Protein AF-L8HIN6-F1 (afdb_monomer_lite)

Organism: Acanthamoeba castellanii (strain ATCC 30010 / Neff) (NCBI:txid1257118)

Foldseek 3Di:
DVVVVVVVVVVVVVVCVVVVVVVVVVVVVVVVVVVVVVVVVCVVVVVVVVVVVVVVVVVVVVVVVVVVVVVVVVVVVVVVVVVVVVVVVVVVVVVVVVVVVVVVVVVVVVVVVVVVVVVVVVVVVVVVVVVVVVVVVVVVVVVVVVVVVVVVVVVCVVPNDDDDPPPPPVDDPVPPPPPPPDVVVVCVVVDDPPPPPDPPPPPDPPDDPPPPDPPDDDDDDDDDDDDDDDDDDDDDDDDDDDDDDDDDDDDDDDDDDDDDDDDDD

Sequence (265 aa):
MHENQVTLAAQAETTDQRVRPVLERCNAQYRAINALYKELWTLPKVLEGLASFQQSLRAICDDIDNLEVLLAERNVEVEALELERWKITQQHKLEEYRQIKRGELQRLEKEMQAKKKQLEKELLKGEEREKKKLEEEERKYREACEAAFRHSMEEFKKYGPQAIPRAQVKESLEQISLGAVSDSDLEQFLGSDDEDDAEDLIGEDERWGHKWEADNEPEDAGTNSESEKEKGSNDSEDTEEEEDKHQAPSERPAAGEDDEQSTRQ

pLDDT: mean 76.92, std 22.4, range [34.31, 98.62]

Secondary structure (DSSP, 8-state):
-HHHHHHHHHHHHHHHHHHHHHHHHHHHHHHHHHHHHHHHTTHHHHHHHHHHHHHHHHHHHHHHHHHHHHHHHHHHHHHHHHHHHHHHHHHHHHHHHHHHHHHHHHHHHHHHHHHHHHHHHHHHHHHHHHHHHHHHHHHHHHHHHHHHHHHHHHHHHHH--PPP--------GGG---TT--HHHHHHHH----TTSSS------------------------------------------------------------------

Radius of gyration: 64.71 Å; chains: 1; bounding box: 115×75×206 Å

Structure (mmCIF, N/CA/C/O backbone):
data_AF-L8HIN6-F1
#
_entry.id   AF-L8HIN6-F1
#
loop_
_atom_site.group_PDB
_atom_site.id
_atom_site.type_symbol
_atom_site.label_atom_id
_atom_site.label_alt_id
_atom_site.label_comp_id
_atom_site.label_asym_id
_atom_site.label_entity_id
_atom_site.label_seq_id
_atom_site.pdbx_PDB_ins_code
_atom_site.Cartn_x
_atom_site.Cartn_y
_atom_site.Cartn_z
_atom_site.occupancy
_atom_site.B_iso_or_equiv
_atom_site.auth_seq_id
_atom_site.auth_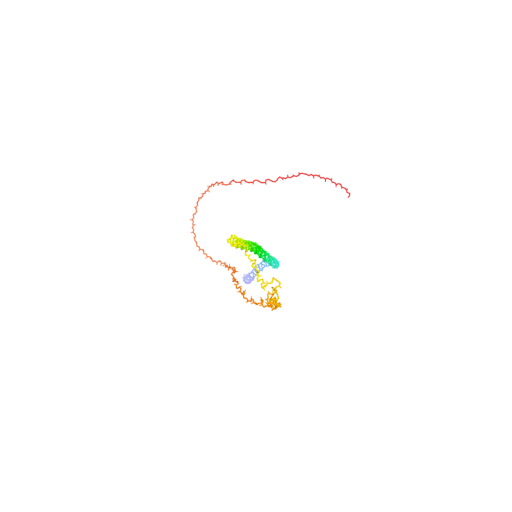comp_id
_atom_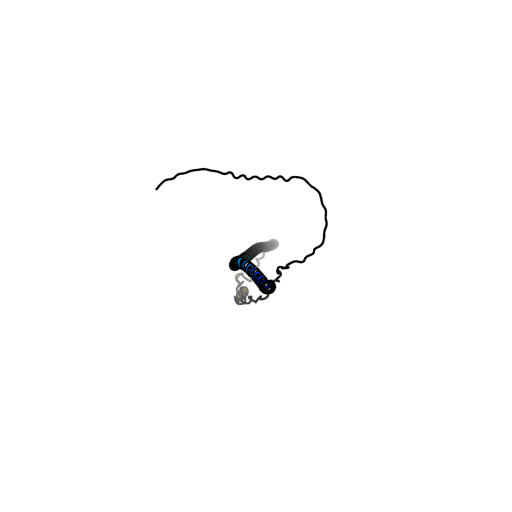site.auth_asym_id
_atom_site.auth_atom_id
_atom_site.pdbx_PDB_model_num
ATOM 1 N N . MET A 1 1 ? -47.827 -16.893 103.037 1.00 61.91 1 MET A N 1
ATOM 2 C CA . MET A 1 1 ? -47.178 -15.758 102.336 1.00 61.91 1 MET A CA 1
ATOM 3 C C . MET A 1 1 ? -45.881 -16.183 101.648 1.00 61.91 1 MET A C 1
ATOM 5 O O . MET A 1 1 ? -45.782 -15.955 100.453 1.00 61.91 1 MET A O 1
ATOM 9 N N . HIS A 1 2 ? -44.935 -16.846 102.329 1.00 73.38 2 HIS A N 1
ATOM 10 C CA . HIS A 1 2 ? -43.655 -17.245 101.716 1.00 73.38 2 HIS A CA 1
ATOM 11 C C . HIS A 1 2 ? -43.743 -18.309 100.605 1.00 73.38 2 HIS A C 1
ATOM 13 O O . HIS A 1 2 ? -43.109 -18.137 99.575 1.00 73.38 2 HIS A O 1
ATOM 19 N N . GLU A 1 3 ? -44.553 -19.363 100.736 1.00 79.06 3 GLU A N 1
ATOM 20 C CA . GLU A 1 3 ? -44.648 -20.409 99.691 1.00 79.06 3 GLU A CA 1
ATOM 21 C C . GLU A 1 3 ? -45.228 -19.894 98.365 1.00 79.06 3 GLU A C 1
ATOM 23 O O . GLU A 1 3 ? -44.751 -20.245 97.285 1.00 79.06 3 GLU A O 1
ATOM 28 N N . ASN A 1 4 ? -46.204 -18.984 98.436 1.00 82.31 4 ASN A N 1
ATOM 29 C CA . ASN A 1 4 ? -46.727 -18.303 97.250 1.00 82.31 4 ASN A CA 1
ATOM 30 C C . ASN A 1 4 ? -45.654 -17.439 96.582 1.00 82.31 4 ASN A C 1
ATOM 32 O O . ASN A 1 4 ? -45.607 -17.369 95.364 1.00 82.31 4 ASN A O 1
ATOM 36 N N . GLN A 1 5 ? -44.771 -16.802 97.355 1.00 84.50 5 GLN A N 1
ATOM 37 C CA . GLN A 1 5 ? -43.662 -16.029 96.790 1.00 84.50 5 GLN A CA 1
ATOM 38 C C . GLN A 1 5 ? -42.621 -16.931 96.115 1.00 84.50 5 GLN A C 1
ATOM 40 O O . GLN A 1 5 ? -42.131 -16.589 95.044 1.00 84.50 5 GLN A O 1
ATOM 45 N N . VAL A 1 6 ? -42.317 -18.096 96.697 1.00 87.56 6 VAL A N 1
ATOM 46 C CA . VAL A 1 6 ? -41.358 -19.062 96.131 1.00 87.56 6 VAL A CA 1
ATOM 47 C C . VAL A 1 6 ? -41.872 -19.662 94.819 1.00 87.56 6 VAL A C 1
ATOM 49 O O . VAL A 1 6 ? -41.133 -19.744 93.842 1.00 87.56 6 VAL A O 1
ATOM 52 N N . THR A 1 7 ? -43.149 -20.040 94.765 1.00 89.62 7 THR A N 1
ATOM 53 C CA . THR A 1 7 ? -43.769 -20.576 93.540 1.00 89.62 7 THR A CA 1
ATOM 54 C C . THR A 1 7 ? -43.874 -19.524 92.436 1.00 89.62 7 THR A C 1
ATOM 56 O O . THR A 1 7 ? -43.580 -19.831 91.279 1.00 89.62 7 THR A O 1
ATOM 59 N N . LEU A 1 8 ? -44.204 -18.275 92.786 1.00 91.88 8 LEU A N 1
ATOM 60 C CA . LEU A 1 8 ? -44.210 -17.159 91.836 1.00 91.88 8 LEU A CA 1
ATOM 61 C C . LEU A 1 8 ? -42.804 -16.881 91.280 1.00 91.88 8 LEU A C 1
ATOM 63 O O . LEU A 1 8 ? -42.656 -16.644 90.084 1.00 91.88 8 LEU A O 1
ATOM 67 N N . ALA A 1 9 ? -41.772 -16.948 92.127 1.00 90.38 9 ALA A N 1
ATOM 68 C CA . ALA A 1 9 ? -40.381 -16.762 91.717 1.00 90.38 9 ALA A CA 1
ATOM 69 C C . ALA A 1 9 ? -39.909 -17.867 90.754 1.00 90.38 9 ALA A C 1
ATOM 71 O O . ALA A 1 9 ? -39.317 -17.564 89.723 1.00 90.38 9 ALA A O 1
ATOM 72 N N . ALA A 1 10 ? -40.240 -19.134 91.028 1.00 91.06 10 ALA A N 1
ATOM 73 C CA . ALA A 1 10 ? -39.906 -20.252 90.141 1.00 91.06 10 ALA A CA 1
ATOM 74 C C . ALA A 1 10 ? -40.636 -20.170 88.784 1.00 91.06 10 ALA A C 1
ATOM 76 O O . ALA A 1 10 ? -40.068 -20.498 87.736 1.00 91.06 10 ALA A O 1
ATOM 77 N N . GLN A 1 11 ? -41.890 -19.702 88.778 1.00 93.31 11 GLN A N 1
ATOM 78 C CA . GLN A 1 11 ? -42.612 -19.410 87.537 1.00 93.31 11 GLN A CA 1
ATOM 79 C C . GLN A 1 11 ? -41.971 -18.254 86.766 1.00 93.31 11 GLN A C 1
ATOM 81 O O . GLN A 1 11 ? -41.779 -18.371 85.558 1.00 93.31 11 GLN A O 1
ATOM 86 N N . ALA A 1 12 ? -41.585 -17.167 87.434 1.00 92.25 12 ALA A N 1
ATOM 87 C CA . ALA A 1 12 ? -40.881 -16.062 86.786 1.00 92.25 12 ALA A CA 1
ATOM 88 C C . ALA A 1 12 ? -39.564 -16.535 86.145 1.00 92.25 12 ALA A C 1
ATOM 90 O O . ALA A 1 12 ? -39.327 -16.269 84.970 1.00 92.25 12 ALA A O 1
ATOM 91 N N . GLU A 1 13 ? -38.771 -17.339 86.858 1.00 93.56 13 GLU A N 1
ATOM 92 C CA . GLU A 1 13 ? -37.495 -17.858 86.357 1.00 93.56 13 GLU A CA 1
ATOM 93 C C . GLU A 1 13 ? -37.664 -18.800 85.153 1.00 93.56 13 GLU A C 1
ATOM 95 O O . GLU A 1 13 ? -36.950 -18.675 84.157 1.00 93.56 13 GLU A O 1
ATOM 100 N N . THR A 1 14 ? -38.647 -19.705 85.181 1.00 93.44 14 THR A N 1
ATOM 101 C CA . THR A 1 14 ? -38.956 -20.566 84.021 1.00 93.44 14 THR A CA 1
ATOM 102 C C . THR A 1 14 ? -39.476 -19.770 82.824 1.00 93.44 14 THR A C 1
ATOM 104 O O . THR A 1 14 ? -39.209 -20.132 81.673 1.00 93.44 14 THR A O 1
ATOM 107 N N . THR A 1 15 ? -40.183 -18.665 83.067 1.00 94.25 15 THR A N 1
ATOM 108 C CA . THR A 1 15 ? -40.632 -17.759 82.004 1.00 94.25 15 THR A CA 1
ATOM 109 C C . THR A 1 15 ? -39.444 -17.011 81.397 1.00 94.25 15 THR A C 1
ATOM 111 O O . THR A 1 15 ? -39.294 -17.005 80.175 1.00 94.25 15 THR A O 1
ATOM 114 N N . ASP A 1 16 ? -38.532 -16.492 82.221 1.00 95.19 16 ASP A N 1
ATOM 115 C CA . ASP A 1 16 ? -37.296 -15.839 81.775 1.00 95.19 16 ASP A CA 1
ATOM 116 C C . ASP A 1 16 ? -36.392 -16.787 80.978 1.00 95.19 16 ASP A C 1
ATOM 118 O O . ASP A 1 16 ? -35.861 -16.408 79.930 1.00 95.19 16 ASP A O 1
ATOM 122 N N . GLN A 1 17 ? -36.266 -18.047 81.411 1.00 94.44 17 GLN A N 1
ATOM 123 C CA . GLN A 1 17 ? -35.526 -19.082 80.681 1.00 94.44 17 GLN A CA 1
ATOM 124 C C . GLN A 1 17 ? -36.124 -19.370 79.297 1.00 94.44 17 GLN A C 1
ATOM 126 O O . GLN A 1 17 ? -35.386 -19.709 78.373 1.00 94.44 17 GLN A O 1
ATOM 131 N N . ARG A 1 18 ? -37.444 -19.214 79.121 1.00 94.62 18 ARG A N 1
ATOM 132 C CA . ARG A 1 18 ? -38.110 -19.355 77.815 1.00 94.62 18 ARG A CA 1
ATOM 133 C C . ARG A 1 18 ? -38.000 -18.099 76.955 1.00 94.62 18 ARG A C 1
ATOM 135 O O . ARG A 1 18 ? -37.850 -18.216 75.741 1.00 94.62 18 ARG A O 1
ATOM 142 N N . VAL A 1 19 ? -38.058 -16.913 77.557 1.00 96.38 19 VAL A N 1
ATOM 143 C CA . VAL A 1 19 ? -38.004 -15.630 76.838 1.00 96.38 19 VAL A CA 1
ATOM 144 C C . VAL A 1 19 ? -36.591 -15.323 76.345 1.00 96.38 19 VAL A C 1
ATOM 146 O O . VAL A 1 19 ? -36.428 -14.909 75.198 1.00 96.38 19 VAL A O 1
ATOM 149 N N . ARG A 1 20 ? -35.556 -15.571 77.156 1.00 95.94 20 ARG A N 1
ATOM 150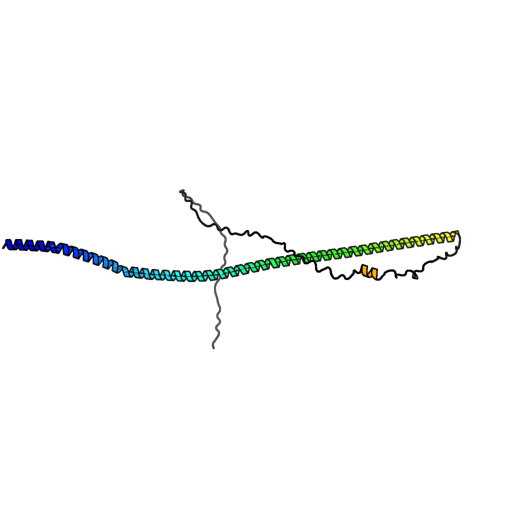 C CA . ARG A 1 20 ? -34.154 -15.277 76.813 1.00 95.94 20 ARG A CA 1
ATOM 151 C C . ARG A 1 20 ? -33.701 -15.828 75.448 1.00 95.94 20 ARG A C 1
ATOM 153 O O . ARG A 1 20 ? -33.242 -15.023 74.639 1.00 95.94 20 ARG A O 1
ATOM 160 N N . PRO A 1 21 ? -33.875 -17.124 75.116 1.00 95.88 21 PRO A N 1
ATOM 161 C CA . PRO A 1 21 ? -33.447 -17.654 73.819 1.00 95.88 21 PRO A CA 1
ATOM 162 C C . PRO A 1 21 ? -34.255 -17.083 72.646 1.00 95.88 21 PRO A C 1
ATOM 164 O O . PRO A 1 21 ? -33.735 -16.964 71.538 1.00 95.88 21 PRO A O 1
ATOM 167 N N . VAL A 1 22 ? -35.521 -16.707 72.863 1.00 96.38 22 VAL A N 1
ATOM 168 C CA . VAL A 1 22 ? -36.325 -16.015 71.842 1.00 96.38 22 VAL A CA 1
ATOM 169 C C . VAL A 1 22 ? -35.763 -14.617 71.599 1.00 96.38 22 VAL A C 1
ATOM 171 O O . VAL A 1 22 ? -35.611 -14.209 70.451 1.00 96.38 22 VAL A O 1
ATOM 174 N N . LEU A 1 23 ? -35.390 -13.910 72.664 1.00 96.62 23 LEU A N 1
ATOM 175 C CA . LEU A 1 23 ? -34.822 -12.566 72.605 1.00 96.62 23 LEU A CA 1
ATOM 176 C C . LEU A 1 23 ? -33.447 -12.565 71.914 1.00 96.62 23 LEU A C 1
ATOM 178 O O . LEU A 1 23 ? -33.184 -11.727 71.053 1.00 96.62 23 LEU A O 1
ATOM 182 N N . GLU A 1 24 ? -32.601 -13.552 72.209 1.00 96.69 24 GLU A N 1
ATOM 183 C CA . GLU A 1 24 ? -31.335 -13.785 71.501 1.00 96.69 24 GLU A CA 1
ATOM 184 C C . GLU A 1 24 ? -31.557 -14.055 70.008 1.00 96.69 24 GLU A C 1
ATOM 186 O O . GLU A 1 24 ? -30.871 -13.472 69.165 1.00 96.69 24 GLU A O 1
ATOM 191 N N . ARG A 1 25 ? -32.555 -14.879 69.664 1.00 97.12 25 ARG A N 1
ATOM 192 C CA . ARG A 1 25 ? -32.899 -15.191 68.271 1.00 97.12 25 ARG A CA 1
ATOM 193 C C . ARG A 1 25 ? -33.434 -13.968 67.524 1.00 97.12 25 ARG A C 1
ATOM 195 O O . ARG A 1 25 ? -32.996 -13.718 66.404 1.00 97.12 25 ARG A O 1
ATOM 202 N N . CYS A 1 26 ? -34.301 -13.174 68.151 1.00 97.06 26 CYS A N 1
ATOM 203 C CA . CYS A 1 26 ? -34.778 -11.904 67.600 1.00 97.06 26 CYS A CA 1
ATOM 204 C C . CYS A 1 26 ? -33.624 -10.916 67.384 1.00 97.06 26 CYS A C 1
ATOM 206 O O . CYS A 1 26 ? -33.541 -10.294 66.329 1.00 97.06 26 CYS A O 1
ATOM 208 N N . ASN A 1 27 ? -32.692 -10.808 68.334 1.00 97.12 27 ASN A N 1
ATOM 209 C CA . ASN A 1 27 ? -31.511 -9.955 68.186 1.00 97.12 27 ASN A CA 1
ATOM 210 C C . ASN A 1 27 ? -30.593 -10.423 67.049 1.00 97.12 27 ASN A C 1
ATOM 212 O O . ASN A 1 27 ? -30.078 -9.598 66.293 1.00 97.12 27 ASN A O 1
ATOM 216 N N . ALA A 1 28 ? -30.393 -11.734 66.899 1.00 96.94 28 ALA A N 1
ATOM 217 C CA . ALA A 1 28 ? -29.625 -12.295 65.792 1.00 96.94 28 ALA A CA 1
ATOM 218 C C . ALA A 1 28 ? -30.298 -12.012 64.438 1.00 96.94 28 ALA A C 1
ATOM 220 O O . ALA A 1 28 ? -29.633 -11.550 63.512 1.00 96.94 28 ALA A O 1
ATOM 221 N N . GLN A 1 29 ? -31.617 -12.205 64.344 1.00 97.19 29 GLN A N 1
ATOM 222 C CA . GLN A 1 29 ? -32.395 -11.875 63.147 1.00 97.19 29 GLN A CA 1
ATOM 223 C C . GLN A 1 29 ? -32.329 -10.383 62.817 1.00 97.19 29 GLN A C 1
ATOM 225 O O . GLN A 1 29 ? -32.081 -10.024 61.671 1.00 97.19 29 GLN A O 1
ATOM 230 N N . TYR A 1 30 ? -32.468 -9.510 63.815 1.00 96.94 30 TYR A N 1
ATOM 231 C CA . TYR A 1 30 ? -32.346 -8.067 63.631 1.00 96.94 30 TYR A CA 1
ATOM 232 C C . TYR A 1 30 ? -30.971 -7.669 63.074 1.00 96.94 30 TYR A C 1
ATOM 234 O O . TYR A 1 30 ? -30.879 -6.864 62.147 1.00 96.94 30 TYR A O 1
ATOM 242 N N . ARG A 1 31 ? -29.885 -8.266 63.586 1.00 97.25 31 ARG A N 1
ATOM 243 C CA . ARG A 1 31 ? -28.530 -8.043 63.054 1.00 97.25 31 ARG A CA 1
ATOM 244 C C . ARG A 1 31 ? -28.386 -8.545 61.619 1.00 97.25 31 ARG A C 1
ATOM 246 O O . ARG A 1 31 ? -27.817 -7.827 60.802 1.00 97.25 31 ARG A O 1
ATOM 253 N N . ALA A 1 32 ? -28.913 -9.730 61.310 1.00 96.94 32 ALA A N 1
ATOM 254 C CA . ALA A 1 32 ? -28.868 -10.297 59.963 1.00 96.94 32 ALA A CA 1
ATOM 255 C C . ALA A 1 32 ? -29.639 -9.431 58.952 1.00 96.94 32 ALA A C 1
ATOM 257 O O . ALA A 1 32 ? -29.116 -9.126 57.885 1.00 96.94 32 ALA A O 1
ATOM 258 N N . ILE A 1 33 ? -30.837 -8.960 59.316 1.00 97.38 33 ILE A N 1
ATOM 259 C CA . ILE A 1 33 ? -31.641 -8.054 58.482 1.00 97.38 33 ILE A CA 1
ATOM 260 C C . ILE A 1 33 ? -30.900 -6.736 58.247 1.00 97.38 33 ILE A C 1
ATOM 262 O O . ILE A 1 33 ? -30.839 -6.262 57.118 1.00 97.38 33 ILE A O 1
ATOM 266 N N . ASN A 1 34 ? -30.283 -6.162 59.282 1.00 96.75 34 ASN A N 1
ATOM 267 C CA . ASN A 1 34 ? -29.504 -4.934 59.128 1.00 96.75 34 ASN A CA 1
ATOM 268 C C . ASN A 1 34 ? -28.246 -5.119 58.270 1.00 96.75 34 ASN A C 1
ATOM 270 O O . ASN A 1 34 ? -27.857 -4.189 57.567 1.00 96.75 34 ASN A O 1
ATOM 274 N N . ALA A 1 35 ? -27.597 -6.285 58.322 1.00 96.12 35 ALA A N 1
ATOM 275 C CA . ALA A 1 35 ? -26.483 -6.601 57.431 1.00 96.12 35 ALA A CA 1
ATOM 276 C C . ALA A 1 35 ? -26.960 -6.698 55.974 1.00 96.12 35 ALA A C 1
ATOM 278 O O . ALA A 1 35 ? -26.407 -6.024 55.108 1.00 96.12 35 ALA A O 1
ATOM 279 N N . LEU A 1 36 ? -28.052 -7.430 55.732 1.00 96.81 36 LEU A N 1
ATOM 280 C CA . LEU A 1 36 ? -28.659 -7.555 54.407 1.00 96.81 36 LEU A CA 1
ATOM 281 C C . LEU A 1 36 ? -29.117 -6.198 53.852 1.00 96.81 36 LEU A C 1
ATOM 283 O O . LEU A 1 36 ? -28.883 -5.903 52.688 1.00 96.81 36 LEU A O 1
ATOM 287 N N . TYR A 1 37 ? -29.711 -5.338 54.683 1.00 97.06 37 TYR A N 1
ATOM 288 C CA . TYR A 1 37 ? -30.105 -3.987 54.279 1.00 97.06 37 TYR A CA 1
ATOM 289 C C . TYR A 1 37 ? -28.903 -3.150 53.822 1.00 97.06 37 TYR A C 1
ATOM 291 O O . TYR A 1 37 ? -28.988 -2.446 52.818 1.00 97.06 37 TYR A O 1
ATOM 299 N N . LYS A 1 38 ? -27.768 -3.242 54.527 1.00 95.38 38 LYS A N 1
ATOM 300 C CA . LYS A 1 38 ? -26.538 -2.532 54.146 1.00 95.38 38 LYS A CA 1
ATOM 301 C C . LYS A 1 38 ? -25.975 -3.024 52.817 1.00 95.38 38 LYS A C 1
ATOM 303 O O . LYS A 1 38 ? -25.527 -2.197 52.031 1.00 95.38 38 LYS A O 1
ATOM 308 N N . GLU A 1 39 ? -26.008 -4.329 52.559 1.00 95.06 39 GLU A N 1
ATOM 309 C CA . GLU A 1 39 ? -25.590 -4.879 51.264 1.00 95.06 39 GLU A CA 1
ATOM 310 C C . GLU A 1 39 ? -26.565 -4.506 50.145 1.00 95.06 39 GLU A C 1
ATOM 312 O O . GLU A 1 39 ? -26.151 -4.083 49.072 1.00 95.06 39 GLU A O 1
ATOM 317 N N . LEU A 1 40 ? -27.872 -4.553 50.400 1.00 96.62 40 LEU A N 1
ATOM 318 C CA . LEU A 1 40 ? -28.867 -4.146 49.410 1.00 96.62 40 LEU A CA 1
ATOM 319 C C . LEU A 1 40 ? -28.744 -2.654 49.057 1.00 96.62 40 LEU A C 1
ATOM 321 O O . LEU A 1 40 ? -29.011 -2.257 47.925 1.00 96.62 40 LEU A O 1
ATOM 325 N N . TRP A 1 41 ? -28.275 -1.832 49.999 1.00 96.38 41 TRP A N 1
ATOM 326 C CA . TRP A 1 41 ? -28.013 -0.411 49.781 1.00 96.38 41 TRP A CA 1
ATOM 327 C C . TRP A 1 41 ? -26.841 -0.136 48.824 1.00 96.38 41 TRP A C 1
ATOM 329 O O . TRP A 1 41 ? -26.779 0.942 48.232 1.00 96.38 41 TRP A O 1
ATOM 339 N N . THR A 1 42 ? -25.903 -1.072 48.642 1.00 96.00 42 THR A N 1
ATOM 340 C CA . THR A 1 42 ? -24.793 -0.904 47.684 1.00 96.00 42 THR A CA 1
ATOM 341 C C . THR A 1 42 ? -25.155 -1.359 46.271 1.00 96.00 42 THR A C 1
ATOM 343 O O . THR A 1 42 ? -24.516 -0.914 45.317 1.00 96.00 42 THR A O 1
ATOM 346 N N . LEU A 1 43 ? -26.212 -2.164 46.116 1.00 96.06 43 LEU A N 1
ATOM 347 C CA . LEU A 1 43 ? -26.672 -2.698 44.832 1.00 96.06 43 LEU A CA 1
ATOM 348 C C . LEU A 1 43 ? -26.881 -1.622 43.745 1.00 96.06 43 LEU A C 1
ATOM 350 O O . LEU A 1 43 ? -26.421 -1.843 42.626 1.00 96.06 43 LEU A O 1
ATOM 354 N N . PRO A 1 44 ? -27.480 -0.442 44.023 1.00 97.19 44 PRO A N 1
ATOM 355 C CA . PRO A 1 44 ? -27.642 0.599 43.007 1.00 97.19 44 PRO A CA 1
ATOM 356 C C . PRO A 1 44 ? -26.313 1.080 42.417 1.00 97.19 44 PRO A C 1
ATOM 358 O O . PRO A 1 44 ? -26.231 1.299 41.215 1.00 97.19 44 PRO A O 1
ATOM 361 N N . LYS A 1 45 ? -25.254 1.173 43.232 1.00 96.31 45 LYS A N 1
ATOM 362 C CA . LYS A 1 45 ? -23.919 1.571 42.756 1.00 96.31 45 LYS A CA 1
ATOM 363 C C . LYS A 1 45 ? -23.308 0.516 41.840 1.00 96.31 45 LYS A C 1
ATOM 365 O O . LYS A 1 45 ? -22.649 0.852 40.864 1.00 96.31 45 LYS A O 1
ATOM 370 N N . VAL A 1 46 ? -23.526 -0.762 42.152 1.00 97.00 46 VAL A N 1
ATOM 371 C CA . VAL A 1 46 ? -23.076 -1.870 41.297 1.00 97.00 46 VAL A CA 1
ATOM 372 C C . VAL A 1 46 ? -23.829 -1.854 39.968 1.00 97.00 46 VAL A C 1
ATOM 374 O O . VAL A 1 46 ? -23.214 -2.033 38.923 1.00 97.00 46 VAL A O 1
ATOM 377 N N . LEU A 1 47 ? -25.138 -1.588 39.990 1.00 97.25 47 LEU A N 1
ATOM 378 C CA . LEU A 1 47 ? -25.946 -1.457 38.776 1.00 97.25 47 LEU A CA 1
ATOM 379 C C . LEU A 1 47 ? -25.516 -0.260 37.919 1.00 97.25 47 LEU A C 1
ATOM 381 O O . LEU A 1 47 ? -25.435 -0.389 36.702 1.00 97.25 47 LEU A O 1
ATOM 385 N N . GLU A 1 48 ? -25.194 0.873 38.540 1.00 97.88 48 GLU A N 1
ATOM 386 C CA . GLU A 1 48 ? -24.651 2.045 37.849 1.00 97.88 48 GLU A CA 1
ATOM 387 C C . GLU A 1 48 ? -23.286 1.742 37.212 1.00 97.88 48 GLU A C 1
ATOM 389 O O . GLU A 1 48 ? -23.072 2.046 36.039 1.00 97.88 48 GLU A O 1
ATOM 394 N N . GLY A 1 49 ? -22.396 1.058 37.939 1.00 98.19 49 GLY A N 1
ATOM 395 C CA . GLY A 1 49 ? -21.112 0.598 37.404 1.00 98.19 49 GLY A CA 1
ATOM 396 C C . GLY A 1 49 ? -21.257 -0.413 36.262 1.00 98.19 49 GLY A C 1
ATOM 397 O O . GLY A 1 49 ? -20.498 -0.380 35.299 1.00 98.19 49 GLY A O 1
ATOM 398 N N . LEU A 1 50 ? -22.258 -1.295 36.326 1.00 98.06 50 LEU A N 1
ATOM 399 C CA . LEU A 1 50 ? -22.553 -2.225 35.237 1.00 98.06 50 LEU A CA 1
ATOM 400 C C . LEU A 1 50 ? -23.085 -1.488 34.002 1.00 98.06 50 LEU A C 1
ATOM 402 O O . LEU A 1 50 ? -22.704 -1.821 32.882 1.00 98.06 50 LEU A O 1
ATOM 406 N N . ALA A 1 51 ? -23.942 -0.484 34.194 1.00 97.75 51 ALA A N 1
ATOM 407 C CA . ALA A 1 51 ? -24.478 0.322 33.104 1.00 97.75 51 ALA A CA 1
ATOM 408 C C . ALA A 1 51 ? -23.381 1.140 32.406 1.00 97.75 51 ALA A C 1
ATOM 410 O O . ALA A 1 51 ? -23.332 1.166 31.175 1.00 97.75 51 ALA A O 1
ATOM 411 N N . SER A 1 52 ? -22.468 1.752 33.168 1.00 98.12 52 SER A N 1
ATOM 412 C CA . SER A 1 52 ? -21.329 2.473 32.590 1.00 98.12 52 SER A CA 1
ATOM 413 C C . SER A 1 52 ? -20.385 1.528 31.848 1.00 98.12 52 SER A C 1
ATOM 415 O O . SER A 1 52 ? -19.999 1.820 30.721 1.00 98.12 52 SER A O 1
ATOM 417 N N . PHE A 1 53 ? -20.104 0.347 32.408 1.00 98.19 53 PHE A N 1
ATOM 418 C CA . PHE A 1 53 ? -19.304 -0.677 31.736 1.00 98.19 53 PHE A CA 1
ATOM 419 C C . PHE A 1 53 ? -19.939 -1.143 30.419 1.00 98.19 53 PHE A C 1
ATOM 421 O O . PHE A 1 53 ? -19.255 -1.249 29.403 1.00 98.19 53 PHE A O 1
ATOM 428 N N . GLN A 1 54 ? -21.255 -1.367 30.397 1.00 98.19 54 GLN A N 1
ATOM 429 C CA . GLN A 1 54 ? -21.979 -1.694 29.166 1.00 98.19 54 GLN A CA 1
ATOM 430 C C . GLN A 1 54 ? -21.889 -0.575 28.124 1.00 98.19 54 GLN A C 1
ATOM 432 O O . GLN A 1 54 ? -21.792 -0.857 26.931 1.00 98.19 54 GLN A O 1
ATOM 437 N N . GLN A 1 55 ? -21.921 0.687 28.552 1.00 98.12 55 GLN A N 1
ATOM 438 C CA . GLN A 1 55 ? -21.764 1.824 27.652 1.00 98.12 55 GLN A CA 1
ATOM 439 C C . GLN A 1 55 ? -20.343 1.903 27.080 1.00 98.12 55 GLN A C 1
ATOM 441 O O . GLN A 1 55 ? -20.195 2.100 25.878 1.00 98.12 55 GLN A O 1
ATOM 446 N N . SER A 1 56 ? -19.316 1.678 27.904 1.00 98.44 56 SER A N 1
ATOM 447 C CA . SER A 1 56 ? -17.927 1.590 27.444 1.00 98.44 56 SER A CA 1
ATOM 448 C C . SER A 1 56 ? -17.716 0.439 26.462 1.00 98.44 56 SER A C 1
ATOM 450 O O . SER A 1 56 ? -17.047 0.626 25.454 1.00 98.44 56 SER A O 1
ATOM 452 N N . LEU A 1 57 ? -18.320 -0.730 26.707 1.00 98.44 57 LEU A N 1
ATOM 453 C CA . LEU A 1 57 ? -18.256 -1.852 25.767 1.00 98.44 57 LEU A CA 1
ATOM 454 C C . LEU A 1 57 ? -18.884 -1.515 24.416 1.00 98.44 57 LEU A C 1
ATOM 456 O O . LEU A 1 57 ? -18.309 -1.869 23.393 1.00 98.44 57 LEU A O 1
ATOM 460 N N . ARG A 1 58 ? -20.033 -0.826 24.397 1.00 98.44 58 ARG A N 1
ATOM 461 C CA . ARG A 1 58 ? -20.637 -0.380 23.132 1.00 98.44 58 ARG A CA 1
ATOM 462 C C . ARG A 1 58 ? -19.733 0.591 22.388 1.00 98.44 58 ARG A C 1
ATOM 464 O O . ARG A 1 58 ? -19.499 0.370 21.214 1.00 98.44 58 ARG A O 1
ATOM 471 N N . ALA A 1 59 ? -19.175 1.582 23.081 1.00 98.44 59 ALA A N 1
ATOM 472 C CA . ALA A 1 59 ? -18.247 2.529 22.465 1.00 98.44 59 ALA A CA 1
ATOM 473 C C . ALA A 1 59 ? -17.032 1.819 21.845 1.00 98.44 59 ALA A C 1
ATOM 475 O O . ALA A 1 59 ? -16.661 2.119 20.721 1.00 98.44 59 ALA A O 1
ATOM 476 N N . ILE A 1 60 ? -16.468 0.818 22.534 1.00 98.56 60 ILE A N 1
ATOM 477 C CA . ILE A 1 60 ? -15.370 0.007 21.989 1.00 98.56 60 ILE A CA 1
ATOM 478 C C . ILE A 1 60 ? -15.814 -0.779 20.748 1.00 98.56 60 ILE A C 1
ATOM 480 O O . ILE A 1 60 ? -15.044 -0.887 19.803 1.00 98.56 60 ILE A O 1
ATOM 484 N N . CYS A 1 61 ? -17.029 -1.335 20.736 1.00 98.38 61 CYS A N 1
ATOM 485 C CA . CYS A 1 61 ? -17.546 -2.026 19.550 1.00 98.38 61 CYS A CA 1
ATOM 486 C C . CYS A 1 61 ? -17.699 -1.056 18.370 1.00 98.38 61 CYS A C 1
ATOM 488 O O . CYS A 1 61 ? -17.237 -1.367 17.280 1.00 98.38 61 CYS A O 1
ATOM 490 N N . ASP A 1 62 ? -18.256 0.133 18.608 1.00 98.44 62 ASP A N 1
ATOM 491 C CA . ASP A 1 62 ? -18.403 1.168 17.580 1.00 98.44 62 ASP A CA 1
ATOM 492 C C . ASP A 1 62 ? -17.026 1.622 17.045 1.00 98.44 62 ASP A C 1
ATOM 494 O O . ASP A 1 62 ? -16.849 1.823 15.844 1.00 98.44 62 ASP A O 1
ATOM 498 N N . ASP A 1 63 ? -16.023 1.754 17.920 1.00 98.50 63 ASP A N 1
ATOM 499 C CA . ASP A 1 63 ? -14.647 2.082 17.532 1.00 98.50 63 ASP A CA 1
ATOM 500 C C . ASP A 1 63 ? -14.002 0.968 16.692 1.00 98.50 63 ASP A C 1
ATOM 502 O O . ASP A 1 63 ? -13.282 1.264 15.739 1.00 98.50 63 ASP A O 1
ATOM 506 N N . ILE A 1 64 ? -14.269 -0.305 17.010 1.00 98.56 64 ILE A N 1
ATOM 507 C CA . ILE A 1 64 ? -13.806 -1.452 16.215 1.00 98.56 64 ILE A CA 1
ATOM 508 C C . ILE A 1 64 ? -14.438 -1.419 14.822 1.00 98.56 64 ILE A C 1
ATOM 510 O O . ILE A 1 64 ? -13.705 -1.493 13.838 1.00 98.56 64 ILE A O 1
ATOM 514 N N . ASP A 1 65 ? -15.753 -1.226 14.728 1.00 98.44 65 ASP A N 1
ATOM 515 C CA . ASP A 1 65 ? -16.455 -1.141 13.443 1.00 98.44 65 ASP A CA 1
ATOM 516 C C . ASP A 1 65 ? -15.896 0.013 12.584 1.00 98.44 65 ASP A C 1
ATOM 518 O O . ASP A 1 65 ? -15.649 -0.138 11.385 1.00 98.44 65 ASP A O 1
ATOM 522 N N . ASN A 1 66 ? -15.612 1.167 13.200 1.00 98.44 66 ASN A N 1
ATOM 523 C CA . ASN A 1 66 ? -14.982 2.300 12.516 1.00 98.44 66 ASN A CA 1
ATOM 524 C C . ASN A 1 66 ? -13.550 1.985 12.052 1.00 98.44 66 ASN A C 1
ATOM 526 O O . ASN A 1 66 ? -13.154 2.381 10.953 1.00 98.44 66 ASN A O 1
ATOM 530 N N . LEU A 1 67 ? -12.761 1.283 12.871 1.00 98.56 67 LEU A N 1
ATOM 531 C CA . LEU A 1 67 ? -11.410 0.859 12.501 1.00 98.56 67 LEU A CA 1
ATOM 532 C C . LEU A 1 67 ? -11.425 -0.111 11.319 1.00 98.56 67 LEU A C 1
ATOM 534 O O . LEU A 1 67 ? -10.579 0.016 10.437 1.00 98.56 67 LEU A O 1
ATOM 538 N N . GLU A 1 68 ? -12.379 -1.039 11.263 1.00 98.44 68 GLU A N 1
ATOM 539 C CA . GLU A 1 68 ? -12.523 -1.962 10.133 1.00 98.44 68 GLU A CA 1
ATOM 540 C C . GLU A 1 68 ? -12.792 -1.215 8.820 1.00 98.44 68 GLU A C 1
ATOM 542 O O . GLU A 1 68 ? -12.159 -1.510 7.801 1.00 98.44 68 GLU A O 1
ATOM 547 N N . VAL A 1 69 ? -13.657 -0.195 8.847 1.00 98.44 69 VAL A N 1
ATOM 548 C CA . VAL A 1 69 ? -13.916 0.668 7.683 1.00 98.44 69 VAL A CA 1
ATOM 549 C C . VAL A 1 69 ? -12.651 1.414 7.258 1.00 98.44 69 VAL A C 1
ATOM 551 O O . VAL A 1 69 ? -12.275 1.369 6.086 1.00 98.44 69 VAL A O 1
ATOM 554 N N . LEU A 1 70 ? -11.950 2.048 8.202 1.00 98.50 70 LEU A N 1
ATOM 555 C CA . LEU A 1 70 ? -10.720 2.790 7.906 1.00 98.50 70 LEU A CA 1
ATOM 556 C C . LEU A 1 70 ? -9.608 1.884 7.359 1.00 98.50 70 LEU A C 1
ATOM 558 O O . LEU A 1 70 ? -8.867 2.289 6.463 1.00 98.50 70 LEU A O 1
ATOM 562 N N . LEU A 1 71 ? -9.484 0.657 7.869 1.00 98.50 71 LEU A N 1
ATOM 563 C CA . LEU A 1 71 ? -8.531 -0.328 7.354 1.00 98.50 71 LEU A CA 1
ATOM 564 C C . LEU A 1 71 ? -8.878 -0.754 5.924 1.00 98.50 71 LEU A C 1
ATOM 566 O O . LEU A 1 71 ? -7.982 -0.846 5.085 1.00 98.50 71 LEU A O 1
ATOM 570 N N . ALA A 1 72 ? -10.161 -0.962 5.619 1.00 98.38 72 ALA A N 1
ATOM 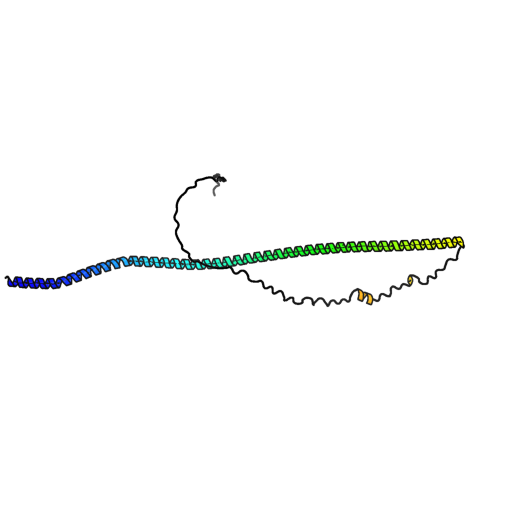571 C CA . ALA A 1 72 ? -10.600 -1.277 4.263 1.00 98.38 72 ALA A CA 1
ATOM 572 C C . ALA A 1 72 ? -10.290 -0.133 3.281 1.00 98.38 72 ALA A C 1
ATOM 574 O O . ALA A 1 72 ? -9.746 -0.380 2.205 1.00 98.38 72 ALA A O 1
ATOM 575 N N . GLU A 1 73 ? -10.565 1.117 3.662 1.00 98.25 73 GLU A N 1
ATOM 576 C CA . GLU A 1 73 ? -10.232 2.298 2.853 1.00 98.25 73 GLU A CA 1
ATOM 577 C C . GLU A 1 73 ? -8.723 2.421 2.610 1.00 98.25 73 GLU A C 1
ATOM 579 O O . GLU A 1 73 ? -8.287 2.682 1.486 1.00 98.25 73 GLU A O 1
ATOM 584 N N . ARG A 1 74 ? -7.909 2.178 3.645 1.00 97.94 74 ARG A N 1
ATOM 585 C CA . ARG A 1 74 ? -6.447 2.197 3.520 1.00 97.94 74 ARG A CA 1
ATOM 586 C C . ARG A 1 74 ? -5.912 1.106 2.608 1.00 97.94 74 ARG A C 1
ATOM 588 O O . ARG A 1 74 ? -5.002 1.390 1.836 1.00 97.94 74 ARG A O 1
ATOM 595 N N . ASN A 1 75 ? -6.474 -0.099 2.647 1.00 98.31 75 ASN A N 1
ATOM 596 C CA . ASN A 1 75 ? -6.065 -1.167 1.735 1.00 98.31 75 ASN A CA 1
ATOM 597 C C . ASN A 1 75 ? -6.302 -0.772 0.272 1.00 98.31 75 ASN A C 1
ATOM 599 O O . ASN A 1 75 ? -5.406 -0.931 -0.553 1.00 98.31 75 ASN A O 1
ATOM 603 N N . VAL A 1 76 ? -7.453 -0.165 -0.034 1.00 98.31 76 VAL A N 1
ATOM 604 C CA . VAL A 1 76 ? -7.750 0.339 -1.386 1.00 98.31 76 VAL A CA 1
ATOM 605 C C . VAL A 1 76 ? -6.749 1.419 -1.818 1.00 98.31 76 VAL A C 1
ATOM 607 O O . VAL A 1 76 ? -6.291 1.421 -2.961 1.00 98.31 76 VAL A O 1
ATOM 610 N N . GLU A 1 77 ? -6.383 2.335 -0.917 1.00 98.25 77 GLU A N 1
ATOM 611 C CA . GLU A 1 77 ? -5.385 3.375 -1.199 1.00 98.25 77 GLU A CA 1
ATOM 612 C C . GLU A 1 77 ? -3.994 2.778 -1.474 1.00 98.25 77 GLU A C 1
ATOM 614 O O . GLU A 1 77 ? -3.319 3.187 -2.422 1.00 98.25 77 GLU A O 1
ATOM 619 N N . VAL A 1 78 ? -3.575 1.785 -0.684 1.00 98.50 78 VAL A N 1
ATOM 620 C CA . VAL A 1 78 ? -2.290 1.092 -0.862 1.00 98.50 78 VAL A CA 1
ATOM 621 C C . VAL A 1 78 ? -2.245 0.361 -2.202 1.00 98.50 78 VAL A C 1
ATOM 623 O O . VAL A 1 78 ? -1.299 0.565 -2.963 1.00 98.50 78 VAL A O 1
ATOM 626 N N . GLU A 1 79 ? -3.280 -0.408 -2.542 1.00 98.12 79 GLU A N 1
ATOM 627 C CA . GLU A 1 79 ? -3.369 -1.111 -3.830 1.00 98.12 79 GLU A CA 1
ATOM 628 C C . GLU A 1 79 ? -3.291 -0.136 -5.018 1.00 98.12 79 GLU A C 1
ATOM 630 O O . GLU A 1 79 ? -2.579 -0.381 -5.997 1.00 98.12 79 GLU A O 1
ATOM 635 N N . ALA A 1 80 ? -3.972 1.012 -4.929 1.00 98.19 80 ALA A N 1
ATOM 636 C CA . ALA A 1 80 ? -3.919 2.042 -5.964 1.00 98.19 80 ALA A CA 1
ATOM 637 C C . ALA A 1 80 ? -2.503 2.623 -6.135 1.00 98.19 80 ALA A C 1
ATOM 639 O O . ALA A 1 80 ? -2.030 2.784 -7.266 1.00 98.19 80 ALA A O 1
ATOM 640 N N . LEU A 1 81 ? -1.805 2.894 -5.027 1.00 98.31 81 LEU A N 1
ATOM 641 C CA . LEU A 1 81 ? -0.430 3.400 -5.044 1.00 98.31 81 LEU A CA 1
ATOM 642 C C . LEU A 1 81 ? 0.562 2.369 -5.596 1.00 98.31 81 LEU A C 1
ATOM 644 O O . LEU A 1 81 ? 1.484 2.732 -6.331 1.00 98.31 81 LEU A O 1
ATOM 648 N N . GLU A 1 82 ? 0.393 1.090 -5.271 1.00 98.44 82 GLU A N 1
ATOM 649 C CA . GLU A 1 82 ? 1.223 0.008 -5.808 1.00 98.44 82 GLU A CA 1
ATOM 650 C C . GLU A 1 82 ? 1.052 -0.136 -7.322 1.00 98.44 82 GLU A C 1
ATOM 652 O O . GLU A 1 82 ? 2.045 -0.201 -8.057 1.00 98.44 82 GLU A O 1
ATOM 657 N N . LEU A 1 83 ? -0.192 -0.095 -7.807 1.00 98.38 83 LEU A N 1
ATOM 658 C CA . LEU A 1 83 ? -0.495 -0.104 -9.238 1.00 98.38 83 LEU A CA 1
ATOM 659 C C . LEU A 1 83 ? 0.119 1.101 -9.959 1.00 98.38 83 LEU A C 1
ATOM 661 O O . LEU A 1 83 ? 0.682 0.954 -11.050 1.00 98.38 83 LEU A O 1
ATOM 665 N N . GLU A 1 84 ? 0.056 2.290 -9.359 1.00 98.38 84 GLU A N 1
ATOM 666 C CA . GLU A 1 84 ? 0.658 3.494 -9.929 1.00 98.38 84 GLU A CA 1
ATOM 667 C C . GLU A 1 84 ? 2.190 3.396 -9.988 1.00 98.38 84 GLU A C 1
ATOM 669 O O . GLU A 1 84 ? 2.790 3.662 -11.035 1.00 98.38 84 GLU A O 1
ATOM 674 N N . ARG A 1 85 ? 2.837 2.923 -8.917 1.00 98.44 85 ARG A N 1
ATOM 675 C CA . ARG A 1 85 ? 4.291 2.677 -8.894 1.00 98.44 85 ARG A CA 1
ATOM 676 C C . ARG A 1 85 ? 4.718 1.656 -9.941 1.00 98.44 85 ARG A C 1
ATOM 678 O O . ARG A 1 85 ? 5.720 1.861 -10.637 1.00 98.44 85 ARG A O 1
ATOM 685 N N . TRP A 1 86 ? 3.960 0.570 -10.078 1.00 98.50 86 TRP A N 1
ATOM 686 C CA . TRP A 1 86 ? 4.217 -0.442 -11.094 1.00 98.50 86 TRP A CA 1
ATOM 687 C C . TRP A 1 86 ? 4.106 0.156 -12.497 1.00 98.50 86 TRP A C 1
ATOM 689 O O . TRP A 1 86 ? 5.025 0.003 -13.304 1.00 98.50 86 TRP A O 1
ATOM 699 N N . LYS A 1 87 ? 3.045 0.924 -12.769 1.00 98.62 87 LYS A N 1
ATOM 700 C CA . LYS A 1 87 ? 2.853 1.623 -14.045 1.00 98.62 87 LYS A CA 1
ATOM 701 C C . LYS A 1 87 ? 4.021 2.555 -14.369 1.00 98.62 87 LYS A C 1
ATOM 703 O O . LYS A 1 87 ? 4.529 2.504 -15.488 1.00 98.62 87 LYS A O 1
ATOM 708 N N . ILE A 1 88 ? 4.476 3.361 -13.409 1.00 98.38 88 ILE A N 1
ATOM 709 C CA . ILE A 1 88 ? 5.627 4.263 -13.587 1.00 98.38 88 ILE A CA 1
ATOM 710 C C . ILE A 1 88 ? 6.893 3.463 -13.910 1.00 98.38 88 ILE A C 1
ATOM 712 O O . ILE A 1 88 ? 7.631 3.808 -14.832 1.00 98.38 88 ILE A O 1
ATOM 716 N N . THR A 1 89 ? 7.118 2.351 -13.210 1.00 98.62 89 THR A N 1
ATOM 717 C CA . THR A 1 89 ? 8.279 1.484 -13.449 1.00 98.62 89 THR A CA 1
ATOM 718 C C . THR A 1 89 ? 8.246 0.876 -14.853 1.00 98.62 89 THR A C 1
ATOM 720 O O . THR A 1 89 ? 9.265 0.863 -15.543 1.00 98.62 89 THR A O 1
ATOM 723 N N . GLN A 1 90 ? 7.085 0.404 -15.316 1.00 98.31 90 GLN A N 1
ATOM 724 C CA . GLN A 1 90 ? 6.944 -0.114 -16.680 1.00 98.31 90 GLN A CA 1
ATOM 725 C C . GLN A 1 90 ? 7.142 0.980 -17.733 1.00 98.31 90 GLN A C 1
ATOM 727 O O . GLN A 1 90 ? 7.797 0.747 -18.748 1.00 98.31 90 GLN A O 1
ATOM 732 N N . GLN A 1 91 ? 6.628 2.188 -17.486 1.00 98.44 91 GLN A N 1
ATOM 733 C CA . GLN A 1 91 ? 6.851 3.335 -18.366 1.00 98.44 91 GLN A CA 1
ATOM 734 C C . GLN A 1 91 ? 8.337 3.691 -18.470 1.00 98.44 91 GLN A C 1
ATOM 736 O O . GLN A 1 91 ? 8.821 3.921 -19.577 1.00 98.44 91 GLN A O 1
ATOM 741 N N . HIS A 1 92 ? 9.065 3.679 -17.351 1.00 98.44 92 HIS A N 1
ATOM 742 C CA . HIS A 1 92 ? 10.505 3.921 -17.334 1.00 98.44 92 HIS A CA 1
ATOM 743 C C . HIS A 1 92 ? 11.262 2.879 -18.162 1.00 98.44 92 HIS A C 1
ATOM 745 O O . HIS A 1 92 ? 11.983 3.245 -19.086 1.00 98.44 92 HIS A O 1
ATOM 751 N N . LYS A 1 93 ? 11.016 1.585 -17.911 1.00 98.44 93 LYS A N 1
ATOM 752 C CA . LYS A 1 93 ? 11.629 0.480 -18.671 1.00 98.44 93 LYS A CA 1
ATOM 753 C C . LYS A 1 93 ? 11.375 0.602 -20.173 1.00 98.44 93 LYS A C 1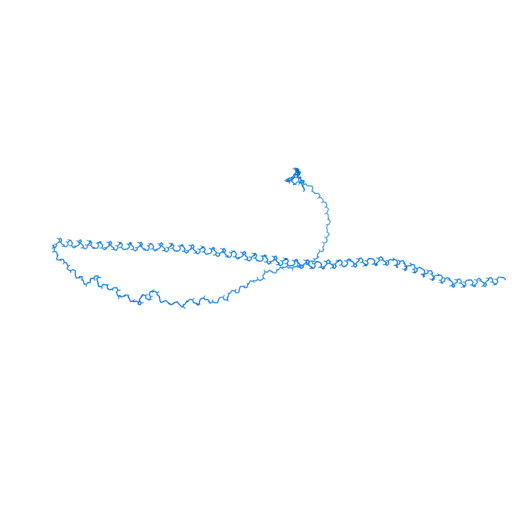
ATOM 755 O O . LYS A 1 93 ? 12.253 0.339 -20.994 1.00 98.44 93 LYS A O 1
ATOM 760 N N . LEU A 1 94 ? 10.164 1.006 -20.547 1.00 98.50 94 LEU A N 1
ATOM 761 C CA . LEU A 1 94 ? 9.782 1.176 -21.941 1.00 98.50 94 LEU A CA 1
ATOM 762 C C . LEU A 1 94 ? 10.468 2.389 -22.588 1.00 98.50 94 LEU A C 1
ATOM 764 O O . LEU A 1 94 ? 10.868 2.314 -23.751 1.00 98.50 94 LEU A O 1
ATOM 768 N N . GLU A 1 95 ? 10.642 3.489 -21.856 1.00 98.50 95 GLU A N 1
ATOM 769 C CA . GLU A 1 95 ? 11.400 4.646 -22.339 1.00 98.50 95 GLU A CA 1
ATOM 770 C C . GLU A 1 95 ? 12.894 4.327 -22.481 1.00 98.50 95 GLU A C 1
ATOM 772 O O . GLU A 1 95 ? 13.484 4.646 -23.514 1.00 98.50 95 GLU A O 1
ATOM 777 N N . GLU A 1 96 ? 13.490 3.620 -21.519 1.00 98.38 96 GLU A N 1
ATOM 778 C CA . GLU A 1 96 ? 14.868 3.121 -21.611 1.00 98.38 96 GLU A CA 1
ATOM 779 C C . GLU A 1 96 ? 15.054 2.235 -22.845 1.00 98.38 96 GLU A C 1
ATOM 781 O O . GLU A 1 96 ? 15.956 2.463 -23.653 1.00 98.38 96 GLU A O 1
ATOM 786 N N . TYR A 1 97 ? 14.150 1.276 -23.059 1.00 98.56 97 TYR A N 1
ATOM 787 C CA . TYR A 1 97 ? 14.173 0.421 -24.243 1.00 98.56 97 TYR A CA 1
ATOM 788 C C . TYR A 1 97 ? 14.100 1.239 -25.541 1.00 98.56 97 TYR A C 1
ATOM 790 O O . TYR A 1 97 ? 14.887 1.027 -26.467 1.00 98.56 97 TYR A O 1
ATOM 798 N N . ARG A 1 98 ? 13.200 2.230 -25.609 1.00 98.44 98 ARG A N 1
ATOM 799 C CA . ARG A 1 98 ? 13.098 3.143 -26.761 1.00 98.44 98 ARG A CA 1
ATOM 800 C C . ARG A 1 98 ? 14.368 3.961 -26.970 1.00 98.44 98 ARG A C 1
ATOM 802 O O . ARG A 1 98 ? 14.724 4.243 -28.115 1.00 98.44 98 ARG A O 1
ATOM 809 N N . GLN A 1 99 ? 15.033 4.395 -25.904 1.00 98.38 99 GLN A N 1
ATOM 810 C CA . GLN A 1 99 ? 16.303 5.117 -25.995 1.00 98.38 99 GLN A CA 1
ATOM 811 C C . GLN A 1 99 ? 17.416 4.219 -26.532 1.00 98.38 99 GLN A C 1
ATOM 813 O O . GLN A 1 99 ? 18.104 4.619 -27.472 1.00 98.38 99 GLN A O 1
ATOM 818 N N . ILE A 1 100 ? 17.531 2.991 -26.020 1.00 98.31 100 ILE A N 1
ATOM 819 C CA . ILE A 1 100 ? 18.495 1.995 -26.506 1.00 98.31 100 ILE A CA 1
ATOM 820 C C . ILE A 1 100 ? 18.274 1.734 -27.998 1.00 98.31 100 ILE A C 1
ATOM 822 O O . ILE A 1 100 ? 19.209 1.857 -28.789 1.00 98.31 100 ILE A O 1
ATOM 826 N N . LYS A 1 101 ? 17.029 1.475 -28.416 1.00 98.38 101 LYS A N 1
ATOM 827 C CA . LYS A 1 101 ? 16.705 1.207 -29.826 1.00 98.38 101 LYS A CA 1
ATOM 828 C C . LYS A 1 101 ? 16.984 2.397 -30.739 1.00 98.38 101 LYS A C 1
ATOM 830 O O . LYS A 1 101 ? 17.523 2.214 -31.829 1.00 98.38 101 LYS A O 1
ATOM 835 N N . ARG A 1 102 ? 16.695 3.625 -30.293 1.00 98.50 102 ARG A N 1
ATOM 836 C CA . ARG A 1 102 ? 17.094 4.840 -31.027 1.00 98.50 102 ARG A CA 1
ATOM 837 C C . ARG A 1 102 ? 18.612 4.944 -31.168 1.00 98.50 102 ARG A C 1
ATOM 839 O O . ARG A 1 102 ? 19.092 5.273 -32.250 1.00 98.50 102 ARG A O 1
ATOM 846 N N . GLY A 1 103 ? 19.363 4.648 -30.109 1.00 98.31 103 GLY A N 1
ATOM 847 C CA . GLY A 1 103 ? 20.826 4.645 -30.140 1.00 98.31 103 GLY A CA 1
ATOM 848 C C . GLY A 1 103 ? 21.399 3.603 -31.106 1.00 98.31 103 GLY A C 1
ATOM 849 O O . GLY A 1 103 ? 22.288 3.918 -31.898 1.00 98.31 103 GLY A O 1
ATOM 850 N N . GLU A 1 104 ? 20.859 2.383 -31.095 1.00 98.19 104 GLU A N 1
ATOM 851 C CA . GLU A 1 104 ? 21.236 1.310 -32.025 1.00 98.19 104 GLU A CA 1
ATOM 852 C C . GLU A 1 104 ? 20.977 1.696 -33.483 1.00 98.19 104 GLU A C 1
ATOM 854 O O . GLU A 1 104 ? 21.857 1.510 -34.327 1.00 98.19 104 GLU A O 1
ATOM 859 N N . LEU A 1 105 ? 19.811 2.281 -33.769 1.00 98.12 105 LEU A N 1
ATOM 860 C CA . LEU A 1 105 ? 19.449 2.739 -35.109 1.00 98.12 105 LEU A CA 1
ATOM 861 C C . LEU A 1 105 ? 20.411 3.827 -35.596 1.00 98.12 105 LEU A C 1
ATOM 863 O O . LEU A 1 105 ? 20.976 3.706 -36.680 1.00 98.12 105 LEU A O 1
ATOM 867 N N . GLN A 1 106 ? 20.687 4.839 -34.770 1.00 98.25 106 GLN A N 1
ATOM 868 C CA . GLN A 1 106 ? 21.644 5.897 -35.112 1.00 98.25 106 GLN A CA 1
ATOM 869 C C . GLN A 1 106 ? 23.063 5.361 -35.337 1.00 98.25 106 GLN A C 1
ATOM 871 O O . GLN A 1 106 ? 23.796 5.866 -36.191 1.00 98.25 106 GLN A O 1
ATOM 876 N N . ARG A 1 107 ? 23.485 4.351 -34.567 1.00 98.12 107 ARG A N 1
ATOM 877 C CA . ARG A 1 107 ? 24.774 3.680 -34.777 1.00 98.12 107 ARG A CA 1
ATOM 878 C C . ARG A 1 107 ? 24.793 2.966 -36.128 1.00 98.12 107 ARG A C 1
ATOM 880 O O . ARG A 1 107 ? 25.738 3.157 -36.891 1.00 98.12 107 ARG A O 1
ATOM 887 N N . LEU A 1 108 ? 23.750 2.197 -36.437 1.00 97.88 108 LEU A N 1
ATOM 888 C CA . LEU A 1 108 ? 23.645 1.453 -37.689 1.00 97.88 108 LEU A CA 1
ATOM 889 C C . LEU A 1 108 ? 23.608 2.390 -38.905 1.00 97.88 108 LEU A C 1
ATOM 891 O O . LEU A 1 108 ? 24.306 2.148 -39.886 1.00 97.88 108 LEU A O 1
ATOM 895 N N . GLU A 1 109 ? 22.875 3.502 -38.826 1.00 97.88 109 GLU A N 1
ATOM 896 C CA . GLU A 1 109 ? 22.863 4.533 -39.869 1.00 97.88 109 GLU A CA 1
ATOM 897 C C . GLU A 1 109 ? 24.261 5.103 -40.127 1.00 97.88 109 GLU A C 1
ATOM 899 O O . GLU A 1 109 ? 24.682 5.222 -41.280 1.00 97.88 109 GLU A O 1
ATOM 904 N N . LYS A 1 110 ? 25.018 5.419 -39.068 1.00 97.50 110 LYS A N 1
ATOM 905 C CA . LYS A 1 110 ? 26.402 5.903 -39.198 1.00 97.50 110 LYS A CA 1
ATOM 906 C C . LYS A 1 110 ? 27.308 4.859 -39.844 1.00 97.50 110 LYS A C 1
ATOM 908 O O . LYS A 1 110 ? 28.113 5.212 -40.706 1.00 97.50 110 LYS A O 1
ATOM 913 N N . GLU A 1 111 ? 27.174 3.590 -39.466 1.00 97.31 111 GLU A N 1
ATOM 914 C CA . GLU A 1 111 ? 27.930 2.484 -40.066 1.00 97.31 111 GLU A CA 1
ATOM 915 C C . GLU A 1 111 ? 27.596 2.308 -41.549 1.00 97.31 111 GLU A C 1
ATOM 917 O O . GLU A 1 111 ? 28.503 2.186 -42.375 1.00 97.31 111 GLU A O 1
ATOM 922 N N . MET A 1 112 ? 26.315 2.374 -41.912 1.00 96.75 112 MET A N 1
ATOM 923 C CA . MET A 1 112 ? 25.865 2.299 -43.302 1.00 96.75 112 MET A CA 1
ATOM 924 C C . MET A 1 112 ? 26.370 3.482 -44.129 1.00 96.75 112 MET A C 1
ATOM 926 O O . MET A 1 112 ? 26.889 3.292 -45.229 1.00 96.75 112 MET A O 1
ATOM 930 N N . GLN A 1 113 ? 26.306 4.702 -43.593 1.00 97.50 113 GLN A N 1
ATOM 931 C CA . GLN A 1 113 ? 26.868 5.882 -44.254 1.00 97.50 113 GLN A CA 1
ATOM 932 C C . GLN A 1 113 ? 28.390 5.787 -44.413 1.00 97.50 113 GLN A C 1
ATOM 934 O O . GLN A 1 113 ? 28.925 6.196 -45.445 1.00 97.50 113 GLN A O 1
ATOM 939 N N . ALA A 1 114 ? 29.102 5.251 -43.419 1.00 97.25 114 ALA A N 1
ATOM 940 C CA . ALA A 1 114 ? 30.544 5.042 -43.498 1.00 97.25 114 ALA A CA 1
ATOM 941 C C . ALA A 1 114 ? 30.903 4.015 -44.581 1.00 97.25 114 ALA A C 1
ATOM 943 O O . ALA A 1 114 ? 31.763 4.297 -45.416 1.00 97.25 114 ALA A O 1
ATOM 944 N N . LYS A 1 115 ? 30.195 2.877 -44.625 1.00 96.88 115 LYS A N 1
ATOM 945 C CA . LYS A 1 115 ? 30.346 1.861 -45.678 1.00 96.88 115 LYS A CA 1
ATOM 946 C C . LYS A 1 115 ? 30.048 2.431 -47.061 1.00 96.88 115 LYS A C 1
ATOM 948 O O . LYS A 1 115 ? 30.843 2.233 -47.973 1.00 96.88 115 LYS A O 1
ATOM 953 N N . LYS A 1 116 ? 28.968 3.205 -47.211 1.00 96.88 116 LYS A N 1
ATOM 954 C CA . LYS A 1 116 ? 28.630 3.872 -48.477 1.00 96.88 116 LYS A CA 1
ATOM 955 C C . LYS A 1 116 ? 29.762 4.790 -48.947 1.00 96.88 116 LYS A C 1
ATOM 957 O O . LYS A 1 116 ? 30.223 4.661 -50.074 1.00 96.88 116 LYS A O 1
ATOM 962 N N . LYS A 1 117 ? 30.279 5.649 -48.061 1.00 96.69 117 LYS A N 1
ATOM 963 C CA . LYS A 1 117 ? 31.424 6.527 -48.370 1.00 96.69 117 LYS A CA 1
ATOM 964 C C . LYS A 1 117 ? 32.693 5.744 -48.705 1.00 96.69 117 LYS A C 1
ATOM 966 O O . LYS A 1 117 ? 33.514 6.220 -49.486 1.00 96.69 117 LYS A O 1
ATOM 971 N N . GLN A 1 118 ? 32.906 4.589 -48.078 1.00 96.50 118 GLN A N 1
ATOM 972 C CA . GLN A 1 118 ? 34.037 3.723 -48.394 1.00 96.50 118 GLN A CA 1
ATOM 973 C C . GLN A 1 118 ? 33.893 3.123 -49.796 1.00 96.50 118 GLN A C 1
ATOM 975 O O . GLN A 1 118 ? 34.830 3.237 -50.582 1.00 96.50 118 GLN A O 1
ATOM 980 N N . LEU A 1 119 ? 32.723 2.572 -50.123 1.00 95.88 119 LEU A N 1
ATOM 981 C CA . LEU A 1 119 ? 32.425 2.018 -51.445 1.00 95.88 119 LEU A CA 1
ATOM 982 C C . LEU A 1 119 ? 32.547 3.076 -52.546 1.00 95.88 119 LEU A C 1
ATOM 984 O O . LEU A 1 119 ? 33.204 2.828 -53.549 1.00 95.88 119 LEU A O 1
ATOM 988 N N . GLU A 1 120 ? 32.012 4.282 -52.337 1.00 95.69 120 GLU A N 1
ATOM 989 C CA . GLU A 1 120 ? 32.162 5.400 -53.283 1.00 95.69 120 GLU A CA 1
ATOM 990 C C . GLU A 1 120 ? 33.641 5.745 -53.531 1.00 95.69 120 GLU A C 1
ATOM 992 O O . GLU A 1 120 ? 34.058 5.947 -54.670 1.00 95.69 120 GLU A O 1
ATOM 997 N N . LYS A 1 121 ? 34.472 5.765 -52.478 1.00 95.62 121 LYS A N 1
ATOM 998 C CA . LYS A 1 121 ? 35.921 5.994 -52.616 1.00 95.62 121 LYS A CA 1
ATOM 999 C C . LYS A 1 121 ? 36.628 4.857 -53.346 1.00 95.62 121 LYS A C 1
ATOM 1001 O O . LYS A 1 121 ? 37.594 5.109 -54.063 1.00 95.62 121 LYS A O 1
ATOM 1006 N N . GLU A 1 122 ? 36.229 3.614 -53.102 1.00 94.50 122 GLU A N 1
ATOM 1007 C CA . GLU A 1 122 ? 36.797 2.442 -53.770 1.00 94.50 122 GLU A CA 1
ATOM 1008 C C . GLU A 1 122 ? 36.433 2.418 -55.254 1.00 94.50 122 GLU A C 1
ATOM 1010 O O . GLU A 1 122 ? 37.316 2.167 -56.074 1.00 94.50 122 GLU A O 1
ATOM 1015 N N . LEU A 1 123 ? 35.194 2.781 -55.590 1.00 95.00 123 LEU A N 1
ATOM 1016 C CA . LEU A 1 123 ? 34.717 2.938 -56.960 1.00 95.00 123 LEU A CA 1
ATOM 1017 C C . LEU A 1 123 ? 35.519 4.015 -57.697 1.00 95.00 123 LEU A C 1
ATOM 1019 O O . LEU A 1 123 ? 36.116 3.720 -58.728 1.00 95.00 123 LEU A O 1
ATOM 1023 N N . LEU A 1 124 ? 35.663 5.208 -57.109 1.00 94.75 124 LEU A N 1
ATOM 1024 C CA . LEU A 1 124 ? 36.444 6.298 -57.708 1.00 94.75 124 LEU A CA 1
ATOM 1025 C C . LEU A 1 124 ? 37.914 5.896 -57.942 1.00 94.75 124 LEU A C 1
ATOM 1027 O O . LEU A 1 124 ? 38.500 6.164 -58.988 1.00 94.75 124 LEU A O 1
ATOM 1031 N N . LYS A 1 125 ? 38.524 5.196 -56.974 1.00 94.25 125 LYS A N 1
ATOM 1032 C CA . LYS A 1 125 ? 39.883 4.646 -57.123 1.00 94.25 125 LYS A CA 1
ATOM 1033 C C . LYS A 1 125 ? 39.959 3.561 -58.198 1.00 94.25 125 LYS A C 1
ATOM 1035 O O . LYS A 1 125 ? 41.017 3.391 -58.803 1.00 94.25 125 LYS A O 1
ATOM 1040 N N . GLY A 1 126 ? 38.896 2.781 -58.382 1.00 92.25 126 GLY A N 1
ATOM 1041 C CA . GLY A 1 126 ? 38.765 1.802 -59.457 1.00 92.25 126 GLY A CA 1
ATOM 1042 C C . GLY A 1 126 ? 38.804 2.483 -60.821 1.00 92.25 126 GLY A C 1
ATOM 1043 O O . GLY A 1 126 ? 39.690 2.179 -61.619 1.00 92.25 126 GLY A O 1
ATOM 1044 N N . GLU A 1 127 ? 37.943 3.478 -61.022 1.00 93.62 127 GLU A N 1
ATOM 1045 C CA . GLU A 1 127 ? 37.871 4.280 -62.250 1.00 93.62 127 GLU A CA 1
ATOM 1046 C C . GLU A 1 127 ? 39.208 4.966 -62.571 1.00 93.62 127 GLU A C 1
ATOM 1048 O O . GLU A 1 127 ? 39.688 4.911 -63.703 1.00 93.62 127 GLU A O 1
ATOM 1053 N N . GLU A 1 128 ? 39.882 5.553 -61.574 1.00 93.44 128 GLU A N 1
ATOM 1054 C CA . GLU A 1 128 ? 41.208 6.158 -61.767 1.00 93.44 128 GLU A CA 1
ATOM 1055 C C . GLU A 1 128 ? 42.266 5.145 -62.227 1.00 93.44 128 GLU A C 1
ATOM 1057 O O . GLU A 1 128 ? 43.145 5.476 -63.029 1.00 93.44 128 GLU A O 1
ATOM 1062 N N . ARG A 1 129 ? 42.224 3.913 -61.705 1.00 92.44 129 ARG A N 1
ATOM 1063 C CA . ARG A 1 129 ? 43.152 2.850 -62.119 1.00 92.44 129 ARG A CA 1
ATOM 1064 C C . ARG A 1 129 ? 42.861 2.394 -63.540 1.00 92.44 129 ARG A C 1
ATOM 1066 O O . ARG A 1 129 ? 43.811 2.175 -64.286 1.00 92.44 129 ARG A O 1
ATOM 1073 N N . GLU A 1 130 ? 41.594 2.246 -63.911 1.00 91.31 130 GLU A N 1
ATOM 1074 C CA . GLU A 1 130 ? 41.214 1.888 -65.279 1.00 91.31 130 GLU A CA 1
ATOM 1075 C C . GLU A 1 130 ? 41.612 2.972 -66.273 1.00 91.31 130 GLU A C 1
ATOM 1077 O O . GLU A 1 130 ? 42.261 2.670 -67.272 1.00 91.31 130 GLU A O 1
ATOM 1082 N N . LYS A 1 131 ? 41.355 4.243 -65.949 1.00 93.25 131 LYS A N 1
ATOM 1083 C CA . LYS A 1 131 ? 41.792 5.372 -66.772 1.00 93.25 131 LYS A CA 1
ATOM 1084 C C . LYS A 1 131 ? 43.306 5.364 -66.999 1.00 93.25 131 LYS A C 1
ATOM 1086 O O . LYS A 1 131 ? 43.752 5.512 -68.131 1.00 93.25 131 LYS A O 1
ATOM 1091 N N . LYS A 1 132 ? 44.103 5.133 -65.949 1.00 92.69 132 LYS A N 1
ATOM 1092 C CA . LYS A 1 132 ? 45.569 5.028 -66.072 1.00 92.69 132 LYS A CA 1
ATOM 1093 C C . LYS A 1 132 ? 46.002 3.854 -66.949 1.00 92.69 132 LYS A C 1
ATOM 1095 O O . LYS A 1 132 ? 46.932 4.007 -67.733 1.00 92.69 132 LYS A O 1
ATOM 1100 N N . LYS A 1 133 ? 45.338 2.698 -66.841 1.00 92.81 133 LYS A N 1
ATOM 1101 C CA . LYS A 1 133 ? 45.616 1.545 -67.713 1.00 92.81 133 LYS A CA 1
ATOM 1102 C C . LYS A 1 133 ? 45.337 1.880 -69.179 1.00 92.81 133 LYS A C 1
ATOM 1104 O O . LYS A 1 133 ? 46.199 1.626 -70.013 1.00 92.81 133 LYS A O 1
ATOM 1109 N N . LEU A 1 134 ? 44.197 2.509 -69.469 1.00 92.62 134 LEU A N 1
ATOM 1110 C CA . LEU A 1 134 ? 43.848 2.949 -70.824 1.00 92.62 134 LEU A CA 1
ATOM 1111 C C . LEU A 1 134 ? 44.853 3.978 -71.366 1.00 92.62 134 LEU A C 1
ATOM 1113 O O . LEU A 1 134 ? 45.316 3.842 -72.494 1.00 92.62 134 LEU A O 1
ATOM 1117 N N . GLU A 1 135 ? 45.265 4.960 -70.558 1.00 92.25 135 GLU A N 1
ATOM 1118 C CA . GLU A 1 135 ? 46.300 5.935 -70.941 1.00 92.25 135 GLU A CA 1
ATOM 1119 C C . GLU A 1 135 ? 47.657 5.263 -71.231 1.00 92.25 135 GLU A C 1
ATOM 1121 O O . GLU A 1 135 ? 48.350 5.626 -72.185 1.00 92.25 135 GLU A O 1
ATOM 1126 N N . GLU A 1 136 ? 48.051 4.262 -70.438 1.00 91.62 136 GLU A N 1
ATOM 1127 C CA . GLU A 1 136 ? 49.275 3.491 -70.673 1.00 91.62 136 GLU A CA 1
ATOM 1128 C C . GLU A 1 136 ? 49.202 2.634 -71.942 1.00 91.62 136 GLU A C 1
ATOM 1130 O O . GLU A 1 136 ? 50.198 2.537 -72.665 1.00 91.62 136 GLU A O 1
ATOM 1135 N N . GLU A 1 137 ? 48.056 2.010 -72.212 1.00 91.50 137 GLU A N 1
ATOM 1136 C CA . GLU A 1 137 ? 47.801 1.233 -73.429 1.00 91.50 137 GLU A CA 1
ATOM 1137 C C . GLU A 1 137 ? 47.806 2.126 -74.671 1.00 91.50 137 GLU A C 1
ATOM 1139 O O . GLU A 1 137 ? 48.504 1.814 -75.638 1.00 91.50 137 GLU A O 1
ATOM 1144 N N . GLU A 1 138 ? 47.140 3.283 -74.622 1.00 89.88 138 GLU A N 1
ATOM 1145 C CA . GLU A 1 138 ? 47.202 4.283 -75.688 1.00 89.88 138 GLU A CA 1
ATOM 1146 C C . GLU A 1 138 ? 48.632 4.764 -75.934 1.00 89.88 138 GLU A C 1
ATOM 1148 O O . GLU A 1 138 ? 49.058 4.877 -77.085 1.00 89.88 138 GLU A O 1
ATOM 1153 N N . ARG A 1 139 ? 49.401 5.040 -74.872 1.00 91.50 139 ARG A N 1
ATOM 1154 C CA . ARG A 1 139 ? 50.802 5.451 -75.011 1.00 91.50 139 ARG A CA 1
ATOM 1155 C C . ARG A 1 139 ? 51.627 4.359 -75.689 1.00 91.50 139 ARG A C 1
ATOM 1157 O O . ARG A 1 139 ? 52.337 4.660 -76.645 1.00 91.50 139 ARG A O 1
ATOM 1164 N N . LYS A 1 140 ? 51.507 3.102 -75.246 1.00 92.00 140 LYS A N 1
ATOM 1165 C CA . LYS A 1 140 ? 52.194 1.957 -75.874 1.00 92.00 140 LYS A CA 1
ATOM 1166 C C . LYS A 1 140 ? 51.802 1.812 -77.343 1.00 92.00 140 LYS A C 1
ATOM 1168 O O . LYS A 1 140 ? 52.662 1.560 -78.182 1.00 92.00 140 LYS A O 1
ATOM 1173 N N . TYR A 1 141 ? 50.524 2.006 -77.664 1.00 91.50 141 TYR A N 1
ATOM 1174 C CA . TYR A 1 141 ? 50.034 1.973 -79.037 1.00 91.50 141 TYR A CA 1
ATOM 1175 C C . TYR A 1 141 ? 50.643 3.095 -79.892 1.00 91.50 141 TYR A C 1
ATOM 1177 O O . TYR A 1 141 ? 51.122 2.833 -80.997 1.00 91.50 141 TYR A O 1
ATOM 1185 N N . ARG A 1 142 ? 50.699 4.332 -79.379 1.00 89.69 142 ARG A N 1
ATOM 1186 C CA . ARG A 1 142 ? 51.346 5.466 -80.063 1.00 89.69 142 ARG A CA 1
ATOM 1187 C C . ARG A 1 142 ? 52.839 5.221 -80.273 1.00 89.69 142 ARG A C 1
ATOM 1189 O O . ARG A 1 142 ? 53.318 5.393 -81.389 1.00 89.69 142 ARG A O 1
ATOM 1196 N N . GLU A 1 143 ? 53.553 4.752 -79.252 1.00 91.44 143 GLU A N 1
ATOM 1197 C CA . GLU A 1 143 ? 54.976 4.398 -79.346 1.00 91.44 143 GLU A CA 1
ATOM 1198 C C . GLU A 1 143 ? 55.223 3.303 -80.395 1.00 91.44 143 GLU A C 1
ATOM 1200 O O . GLU A 1 143 ? 56.151 3.416 -81.200 1.00 91.44 143 GLU A O 1
ATOM 1205 N N . ALA A 1 144 ? 54.375 2.269 -80.438 1.00 89.81 144 ALA A N 1
ATOM 1206 C CA . ALA A 1 144 ? 54.441 1.218 -81.449 1.00 89.81 144 ALA A CA 1
ATOM 1207 C C . ALA A 1 144 ? 54.184 1.763 -82.865 1.00 89.81 144 ALA A C 1
ATOM 1209 O O . ALA A 1 144 ? 54.915 1.418 -83.795 1.00 89.81 144 ALA A O 1
ATOM 1210 N N . CYS A 1 145 ? 53.205 2.660 -83.032 1.00 87.69 145 CYS A N 1
ATOM 1211 C CA . CYS A 1 145 ? 52.934 3.331 -84.305 1.00 87.69 145 CYS A CA 1
ATOM 1212 C C . CYS A 1 145 ? 54.111 4.210 -84.750 1.00 87.69 145 CYS A C 1
ATOM 1214 O O . CYS A 1 145 ? 54.518 4.157 -85.909 1.00 87.69 145 CYS A O 1
ATOM 1216 N N . GLU A 1 146 ? 54.700 4.990 -83.841 1.00 89.12 146 GLU A N 1
ATOM 1217 C CA . GLU A 1 146 ? 55.878 5.815 -84.122 1.00 89.12 146 GLU A CA 1
ATOM 1218 C C . GLU A 1 146 ? 57.111 4.970 -84.458 1.00 89.12 146 GLU A C 1
ATOM 1220 O O . GLU A 1 146 ? 57.908 5.352 -85.317 1.00 89.12 146 GLU A O 1
ATOM 1225 N N . ALA A 1 147 ? 57.298 3.830 -83.790 1.00 88.69 147 ALA A N 1
ATOM 1226 C CA . ALA A 1 147 ? 58.368 2.887 -84.097 1.00 88.69 147 ALA A CA 1
ATOM 1227 C C . ALA A 1 147 ? 58.167 2.247 -85.479 1.00 88.69 147 ALA A C 1
ATOM 1229 O O . ALA A 1 147 ? 59.104 2.228 -86.277 1.00 88.69 147 ALA A O 1
ATOM 1230 N N . ALA A 1 148 ? 56.947 1.804 -85.798 1.00 85.44 148 ALA A N 1
ATOM 1231 C CA . ALA A 1 148 ? 56.598 1.269 -87.114 1.00 85.44 148 ALA A CA 1
ATOM 1232 C C . ALA A 1 148 ? 56.775 2.320 -88.223 1.00 85.44 148 ALA A C 1
ATOM 1234 O O . ALA A 1 148 ? 57.333 2.026 -89.280 1.00 85.44 148 ALA A O 1
ATOM 1235 N N . PHE A 1 149 ? 56.376 3.569 -87.966 1.00 87.62 149 PHE A N 1
ATOM 1236 C CA . PHE A 1 149 ? 56.583 4.681 -88.890 1.00 87.62 149 PHE A CA 1
ATOM 1237 C C . PHE A 1 149 ? 58.070 4.986 -89.097 1.00 87.62 149 PHE A C 1
ATOM 1239 O O . PHE A 1 149 ? 58.515 5.131 -90.234 1.00 87.62 149 PHE A O 1
ATOM 1246 N N . ARG A 1 150 ? 58.867 5.046 -88.020 1.00 86.50 150 ARG A N 1
ATOM 1247 C CA . ARG A 1 150 ? 60.325 5.233 -88.112 1.00 86.50 150 ARG A CA 1
ATOM 1248 C C . ARG A 1 150 ? 60.986 4.112 -88.904 1.00 86.50 150 ARG A C 1
ATOM 1250 O O . ARG A 1 150 ? 61.783 4.411 -89.786 1.00 86.50 150 ARG A O 1
ATOM 1257 N N . HIS A 1 151 ? 60.608 2.863 -88.643 1.00 86.12 151 HIS A N 1
ATOM 1258 C CA . HIS A 1 151 ? 61.088 1.708 -89.395 1.00 86.12 151 HIS A CA 1
ATOM 1259 C C . HIS A 1 151 ? 60.764 1.840 -90.888 1.00 86.12 151 HIS A C 1
ATOM 1261 O O . HIS A 1 151 ? 61.666 1.794 -91.719 1.00 86.12 151 HIS A O 1
ATOM 1267 N N . SER A 1 152 ? 59.500 2.109 -91.229 1.00 82.06 152 SER A N 1
ATOM 1268 C CA . SER A 1 152 ? 59.068 2.308 -92.618 1.00 82.06 152 SER A CA 1
ATOM 1269 C C . SER A 1 152 ? 59.794 3.477 -93.298 1.00 82.06 152 SER A C 1
ATOM 1271 O O . SER A 1 152 ? 60.190 3.388 -94.458 1.00 82.06 152 SER A O 1
ATOM 1273 N N . MET A 1 153 ? 60.038 4.571 -92.575 1.00 82.00 153 MET A N 1
ATOM 1274 C CA . MET A 1 153 ? 60.775 5.729 -93.080 1.00 82.00 153 MET A CA 1
ATOM 1275 C C . MET A 1 153 ? 62.272 5.437 -93.276 1.00 82.00 153 MET A C 1
ATOM 1277 O O . MET A 1 153 ? 62.878 5.942 -94.223 1.00 82.00 153 MET A O 1
ATOM 1281 N N . GLU A 1 154 ? 62.891 4.634 -92.411 1.00 82.88 154 GLU A N 1
ATOM 1282 C CA . GLU A 1 154 ? 64.261 4.147 -92.604 1.00 82.88 154 GLU A CA 1
ATOM 1283 C C . GLU A 1 154 ? 64.366 3.198 -93.801 1.00 82.88 154 GLU A C 1
ATOM 1285 O O . GLU A 1 154 ? 65.308 3.311 -94.590 1.00 82.88 154 GLU A O 1
ATOM 1290 N N . GLU A 1 155 ? 63.390 2.308 -93.982 1.00 79.38 155 GLU A N 1
ATOM 1291 C CA . GLU A 1 155 ? 63.284 1.454 -95.168 1.00 79.38 155 GLU A CA 1
ATOM 1292 C C . GLU A 1 155 ? 63.114 2.284 -96.442 1.00 79.38 155 GLU A C 1
ATOM 1294 O O . GLU A 1 155 ? 63.844 2.073 -97.411 1.00 79.38 155 GLU A O 1
ATOM 1299 N N . PHE A 1 156 ? 62.237 3.290 -96.424 1.00 77.06 156 PHE A N 1
ATOM 1300 C CA . PHE A 1 156 ? 62.053 4.225 -97.533 1.00 77.06 156 PHE A CA 1
ATOM 1301 C C . PHE A 1 156 ? 63.355 4.960 -97.885 1.00 77.06 156 PHE A C 1
ATOM 1303 O O . PHE A 1 156 ? 63.704 5.080 -99.058 1.00 77.06 156 PHE A O 1
ATOM 1310 N N . LYS A 1 157 ? 64.121 5.420 -96.885 1.00 79.69 157 LYS A N 1
ATOM 1311 C CA . LYS A 1 157 ? 65.430 6.062 -97.109 1.00 79.69 157 LYS A CA 1
ATOM 1312 C C . LYS A 1 157 ? 66.462 5.109 -97.719 1.00 79.69 157 LYS A C 1
ATOM 1314 O O . LYS A 1 157 ? 67.284 5.557 -98.513 1.00 79.69 157 LYS A O 1
ATOM 1319 N N . LYS A 1 158 ? 66.448 3.826 -97.343 1.00 79.31 158 LYS A N 1
ATOM 1320 C CA . LYS A 1 158 ? 67.397 2.816 -97.846 1.00 79.31 158 LYS A CA 1
ATOM 1321 C C . LYS A 1 158 ? 67.050 2.304 -99.245 1.00 79.31 158 LYS A C 1
ATOM 1323 O O . LYS A 1 158 ? 67.965 2.051 -100.022 1.00 79.31 158 LYS A O 1
ATOM 1328 N N . TYR A 1 159 ? 65.766 2.145 -99.562 1.00 76.12 159 TYR A N 1
ATOM 1329 C CA . TYR A 1 159 ? 65.315 1.426 -100.762 1.00 76.12 159 TYR A CA 1
ATOM 1330 C C . TYR A 1 159 ? 64.490 2.274 -101.750 1.00 76.12 159 TYR A C 1
ATOM 1332 O O . TYR A 1 159 ? 64.152 1.782 -102.826 1.00 76.12 159 TYR A O 1
ATOM 1340 N N . GLY A 1 160 ? 64.200 3.545 -101.442 1.00 63.41 160 GLY A N 1
ATOM 1341 C CA . GLY A 1 160 ? 63.348 4.414 -102.264 1.00 63.41 160 GLY A CA 1
ATOM 1342 C C . GLY A 1 160 ? 61.847 4.124 -102.087 1.00 63.41 160 GLY A C 1
ATOM 1343 O O . GLY A 1 160 ? 61.476 3.324 -101.225 1.00 63.41 160 GLY A O 1
ATOM 1344 N N . PRO A 1 161 ? 60.953 4.773 -102.862 1.00 62.97 161 PRO A N 1
ATOM 1345 C CA . PRO A 1 161 ? 59.507 4.614 -102.717 1.00 62.97 161 PRO A CA 1
ATOM 1346 C C . PRO A 1 161 ? 59.070 3.170 -102.963 1.00 62.97 161 PRO A C 1
ATOM 1348 O O . PRO A 1 161 ? 58.972 2.712 -104.100 1.00 62.97 161 PRO A O 1
ATOM 1351 N N . GLN A 1 162 ? 58.783 2.459 -101.875 1.00 60.16 162 GLN A N 1
ATOM 1352 C CA . GLN A 1 162 ? 58.110 1.171 -101.928 1.00 60.16 162 GLN A CA 1
ATOM 1353 C C . GLN A 1 162 ? 56.621 1.379 -102.220 1.00 60.16 162 GLN A C 1
ATOM 1355 O O . GLN A 1 162 ? 56.001 2.338 -101.754 1.00 60.16 162 GLN A O 1
ATOM 1360 N N . ALA A 1 163 ? 56.047 0.481 -103.022 1.00 54.88 163 ALA A N 1
ATOM 1361 C CA . ALA A 1 163 ? 54.624 0.484 -103.321 1.00 54.88 163 ALA A CA 1
ATOM 1362 C C . ALA A 1 163 ? 53.821 0.386 -102.016 1.00 54.88 163 ALA A C 1
ATOM 1364 O O . ALA A 1 163 ? 54.080 -0.496 -101.199 1.00 54.88 163 ALA A O 1
ATOM 1365 N N . ILE A 1 164 ? 52.849 1.287 -101.840 1.00 53.28 164 ILE A N 1
ATOM 1366 C CA . ILE A 1 164 ? 51.919 1.287 -100.706 1.00 53.28 164 ILE A CA 1
ATOM 1367 C C . ILE A 1 164 ? 51.358 -0.134 -100.565 1.00 53.28 164 ILE A C 1
ATOM 1369 O O . ILE A 1 164 ? 50.725 -0.616 -101.515 1.00 53.28 164 ILE A O 1
ATOM 1373 N N . PRO A 1 165 ? 51.561 -0.819 -99.425 1.00 53.38 165 PRO A N 1
ATOM 1374 C CA . PRO A 1 165 ? 50.892 -2.080 -99.186 1.00 53.38 165 PRO A CA 1
ATOM 1375 C C . PRO A 1 165 ? 49.394 -1.794 -99.228 1.00 53.38 165 PRO A C 1
ATOM 1377 O O . PRO A 1 165 ? 48.863 -1.067 -98.389 1.00 53.38 165 PRO A O 1
ATOM 1380 N N . ARG A 1 166 ? 48.697 -2.334 -100.231 1.00 47.62 166 ARG A N 1
ATOM 1381 C CA . ARG A 1 166 ? 47.242 -2.442 -100.175 1.00 47.62 166 ARG A CA 1
ATOM 1382 C C . ARG A 1 166 ? 46.955 -3.360 -98.999 1.00 47.62 166 ARG A C 1
ATOM 1384 O O . ARG A 1 166 ? 47.051 -4.577 -99.144 1.00 47.62 166 ARG A O 1
ATOM 1391 N N . ALA A 1 167 ? 46.672 -2.782 -97.835 1.00 49.81 167 ALA A N 1
ATOM 1392 C CA . ALA A 1 167 ? 46.119 -3.536 -96.730 1.00 49.81 167 ALA A CA 1
ATOM 1393 C C . ALA A 1 167 ? 44.899 -4.274 -97.289 1.00 49.81 167 ALA A C 1
ATOM 1395 O O . ALA A 1 167 ? 43.943 -3.651 -97.752 1.00 49.81 167 ALA A O 1
ATOM 1396 N N . GLN A 1 168 ? 44.960 -5.605 -97.318 1.00 51.78 168 GLN A N 1
ATOM 1397 C CA . GLN A 1 168 ? 43.755 -6.407 -97.425 1.00 51.78 168 GLN A CA 1
ATOM 1398 C C . GLN A 1 168 ? 43.007 -6.199 -96.109 1.00 51.78 168 GLN A C 1
ATOM 1400 O O . GLN A 1 168 ? 43.158 -6.974 -95.172 1.00 51.78 168 GLN A O 1
ATOM 1405 N N . VAL A 1 169 ? 42.254 -5.102 -96.024 1.00 49.91 169 VAL A N 1
ATOM 1406 C CA . VAL A 1 169 ? 41.212 -4.918 -95.019 1.00 49.91 169 VAL A CA 1
ATOM 1407 C C . VAL A 1 169 ? 40.171 -5.976 -95.354 1.00 49.91 169 VAL A C 1
ATOM 1409 O O . VAL A 1 169 ? 39.357 -5.789 -96.255 1.00 49.91 169 VAL A O 1
ATOM 1412 N N . LYS A 1 170 ? 40.300 -7.157 -94.747 1.00 51.53 170 LYS A N 1
ATOM 1413 C CA . LYS A 1 170 ? 39.367 -8.260 -94.987 1.00 51.53 170 LYS A CA 1
ATOM 1414 C C . LYS A 1 170 ? 38.075 -8.124 -94.197 1.00 51.53 170 LYS A C 1
ATOM 1416 O O . LYS A 1 170 ? 37.150 -8.860 -94.500 1.00 51.53 170 LYS A O 1
ATOM 1421 N N . GLU A 1 171 ? 37.977 -7.176 -93.272 1.00 54.03 171 GLU A N 1
ATOM 1422 C CA . GLU A 1 171 ? 36.769 -6.957 -92.477 1.00 54.03 171 GLU A CA 1
ATOM 1423 C C . GLU A 1 171 ? 36.638 -5.450 -92.216 1.00 54.03 171 GLU A C 1
ATOM 1425 O O . GLU A 1 171 ? 37.543 -4.826 -91.656 1.00 54.03 171 GLU A O 1
ATOM 1430 N N . SER A 1 172 ? 35.559 -4.834 -92.706 1.00 51.81 172 SER A N 1
ATOM 1431 C CA . SER A 1 172 ? 35.197 -3.467 -92.327 1.00 51.81 172 SER A CA 1
ATOM 1432 C C . SER A 1 172 ? 34.474 -3.507 -90.978 1.00 51.81 172 SER A C 1
ATOM 1434 O O . SER A 1 172 ? 33.781 -4.473 -90.661 1.00 51.81 172 SER A O 1
ATOM 1436 N N . LEU A 1 173 ? 34.587 -2.435 -90.188 1.00 52.56 173 LEU A N 1
ATOM 1437 C CA . LEU A 1 173 ? 33.860 -2.271 -88.918 1.00 52.56 173 LEU A CA 1
ATOM 1438 C C . LEU A 1 173 ? 32.323 -2.349 -89.056 1.00 52.56 173 LEU A C 1
ATOM 1440 O O . LEU A 1 173 ? 31.627 -2.399 -88.048 1.00 52.56 173 LEU A O 1
ATOM 1444 N N . GLU A 1 174 ? 31.790 -2.398 -90.278 1.00 56.31 174 GLU A N 1
ATOM 1445 C CA . GLU A 1 174 ? 30.365 -2.599 -90.562 1.00 56.31 174 GLU A CA 1
ATOM 1446 C C . GLU A 1 174 ? 29.921 -4.071 -90.418 1.00 56.31 174 GLU A C 1
ATOM 1448 O O . GLU A 1 174 ? 28.729 -4.355 -90.499 1.00 56.31 174 GLU A O 1
ATOM 1453 N N . GLN A 1 175 ? 30.847 -5.017 -90.192 1.00 52.28 175 GLN A N 1
ATOM 1454 C CA . GLN A 1 175 ? 30.544 -6.452 -90.050 1.00 52.28 175 GLN A CA 1
ATOM 1455 C C . GLN A 1 175 ? 30.526 -6.977 -88.606 1.00 52.28 175 GLN A C 1
ATOM 1457 O O . GLN A 1 175 ? 30.236 -8.156 -88.399 1.00 52.28 175 GLN A O 1
ATOM 1462 N N . ILE A 1 176 ? 30.757 -6.131 -87.594 1.00 48.59 176 ILE A N 1
ATOM 1463 C CA . ILE A 1 176 ? 30.493 -6.513 -86.200 1.00 48.59 176 ILE A CA 1
ATOM 1464 C C . ILE A 1 176 ? 28.984 -6.405 -85.974 1.00 48.59 176 ILE A C 1
ATOM 1466 O O . ILE A 1 176 ? 28.452 -5.364 -85.593 1.00 48.59 176 ILE A O 1
ATOM 1470 N N . SER A 1 177 ? 28.272 -7.492 -86.257 1.00 47.38 177 SER A N 1
ATOM 1471 C CA . SER A 1 177 ? 26.875 -7.619 -85.871 1.00 47.38 177 SER A CA 1
ATOM 1472 C C . SER A 1 177 ? 26.815 -7.802 -84.353 1.00 47.38 177 SER A C 1
ATOM 1474 O O . SER A 1 177 ? 27.210 -8.842 -83.835 1.00 47.38 177 SER A O 1
ATOM 1476 N N . LEU A 1 178 ? 26.296 -6.804 -83.633 1.00 52.38 178 LEU A N 1
ATOM 1477 C CA . LEU A 1 178 ? 25.917 -6.914 -82.214 1.00 52.38 178 LEU A CA 1
ATOM 1478 C C . LEU A 1 178 ? 24.705 -7.854 -81.994 1.00 52.38 178 LEU A C 1
ATOM 1480 O O . LEU A 1 178 ? 24.160 -7.916 -80.900 1.00 52.38 178 LEU A O 1
ATOM 1484 N N . GLY A 1 179 ? 24.273 -8.597 -83.020 1.00 54.44 179 GLY A N 1
ATOM 1485 C CA . GLY A 1 179 ? 23.098 -9.474 -83.014 1.00 54.44 179 GLY A CA 1
ATOM 1486 C C . GLY A 1 179 ? 23.293 -10.838 -82.345 1.00 54.44 179 GLY A C 1
ATOM 1487 O O . GLY A 1 179 ? 22.567 -11.768 -82.678 1.00 54.44 179 GLY A O 1
ATOM 1488 N N . ALA A 1 180 ? 24.271 -10.979 -81.448 1.00 52.62 180 ALA A N 1
ATOM 1489 C CA . ALA A 1 180 ? 24.514 -12.201 -80.676 1.00 52.62 180 ALA A CA 1
ATOM 1490 C C . ALA A 1 180 ? 24.318 -11.986 -79.165 1.00 52.62 180 ALA A C 1
ATOM 1492 O O . ALA A 1 180 ? 24.962 -12.649 -78.359 1.00 52.62 180 ALA A O 1
ATOM 1493 N N . VAL A 1 181 ? 23.445 -11.052 -78.789 1.00 53.91 181 VAL A N 1
ATOM 1494 C CA . VAL A 1 181 ? 22.774 -11.093 -77.488 1.00 53.91 181 VAL A CA 1
ATOM 1495 C C . VAL A 1 181 ? 21.361 -11.554 -77.795 1.00 53.91 181 VAL A C 1
ATOM 1497 O O . VAL A 1 181 ? 20.600 -10.837 -78.442 1.00 53.91 181 VAL A O 1
ATOM 1500 N N . SER A 1 182 ? 21.062 -12.802 -77.455 1.00 60.28 182 SER A N 1
ATOM 1501 C CA . SER A 1 182 ? 19.700 -13.309 -77.560 1.00 60.28 182 SER A CA 1
ATOM 1502 C C . SER A 1 182 ? 18.860 -12.674 -76.451 1.00 60.28 182 SER A C 1
ATOM 1504 O O . SER A 1 182 ? 19.376 -12.440 -75.359 1.00 60.28 182 SER A O 1
ATOM 1506 N N . ASP A 1 183 ? 17.576 -12.397 -76.691 1.00 60.81 183 ASP A N 1
ATOM 1507 C CA . ASP A 1 183 ? 16.686 -11.859 -75.646 1.00 60.81 183 ASP A CA 1
ATOM 1508 C C . ASP A 1 183 ? 16.640 -12.776 -74.402 1.00 60.81 183 ASP A C 1
ATOM 1510 O O . ASP A 1 183 ? 16.439 -12.298 -73.287 1.00 60.81 183 ASP A O 1
ATOM 1514 N N . SER A 1 184 ? 16.959 -14.071 -74.557 1.00 63.09 184 SER A N 1
ATOM 1515 C CA . SER A 1 184 ? 17.099 -15.005 -73.435 1.00 63.09 184 SER A CA 1
ATOM 1516 C C . SER A 1 184 ? 18.312 -14.741 -72.538 1.00 63.09 184 SER A C 1
ATOM 1518 O O . SER A 1 184 ? 18.257 -15.065 -71.357 1.00 63.09 184 SER A O 1
ATOM 1520 N N . ASP A 1 185 ? 19.394 -14.141 -73.047 1.00 62.66 185 ASP A N 1
ATOM 1521 C CA . ASP A 1 185 ? 20.558 -13.783 -72.218 1.00 62.66 185 ASP A CA 1
ATOM 1522 C C . ASP A 1 185 ? 20.257 -12.563 -71.328 1.00 62.66 185 ASP A C 1
ATOM 1524 O O . ASP A 1 185 ? 20.819 -12.415 -70.242 1.00 62.66 185 ASP A O 1
ATOM 1528 N N . LEU A 1 186 ? 19.336 -11.698 -71.770 1.00 61.53 186 LEU A N 1
ATOM 1529 C CA . LEU A 1 186 ? 18.839 -10.547 -71.013 1.00 61.53 186 LEU A CA 1
ATOM 1530 C C . LEU A 1 186 ? 17.840 -10.967 -69.926 1.00 61.53 186 LEU A C 1
ATOM 1532 O O . LEU A 1 186 ? 17.941 -10.468 -68.806 1.00 61.53 186 LEU A O 1
ATOM 1536 N N . GLU A 1 187 ? 16.949 -11.923 -70.209 1.00 66.12 187 GLU A N 1
ATOM 1537 C CA . GLU A 1 187 ? 16.064 -12.531 -69.198 1.00 66.12 187 GLU A CA 1
ATOM 1538 C C . GLU A 1 187 ? 16.859 -13.281 -68.117 1.00 66.12 187 GLU A C 1
ATOM 1540 O O . GLU A 1 187 ? 16.528 -13.207 -66.935 1.00 66.12 187 GLU A O 1
ATOM 1545 N N . GLN A 1 188 ? 17.969 -13.931 -68.482 1.00 66.06 188 GLN A N 1
ATOM 1546 C CA . GLN A 1 188 ? 18.834 -14.611 -67.511 1.00 66.06 188 GLN A CA 1
ATOM 1547 C C . GLN A 1 188 ? 19.661 -13.643 -66.646 1.00 66.06 188 GLN A C 1
ATOM 1549 O O . GLN A 1 188 ? 20.021 -13.984 -65.520 1.00 66.06 188 GLN A O 1
ATOM 1554 N N . PHE A 1 189 ? 19.964 -12.443 -67.153 1.00 66.31 189 PHE A N 1
ATOM 1555 C CA . PHE A 1 189 ? 20.687 -11.406 -66.408 1.00 66.31 189 PHE A CA 1
ATOM 1556 C C . PHE A 1 189 ? 19.774 -10.575 -65.495 1.00 66.31 189 PHE A C 1
ATOM 1558 O O . PHE A 1 189 ? 20.209 -10.151 -64.425 1.00 66.31 189 PHE A O 1
ATOM 1565 N N . LEU A 1 190 ? 18.526 -10.335 -65.906 1.00 67.19 190 LEU A N 1
ATOM 1566 C CA . LEU A 1 190 ? 17.557 -9.553 -65.132 1.00 67.19 190 LEU A CA 1
ATOM 1567 C C . LEU A 1 190 ? 16.854 -10.368 -64.037 1.00 67.19 190 LEU A C 1
ATOM 1569 O O . LEU A 1 190 ? 16.234 -9.766 -63.166 1.00 67.19 190 LEU A O 1
ATOM 1573 N N . GLY A 1 191 ? 17.042 -11.693 -64.030 1.00 50.16 191 GLY A N 1
ATOM 1574 C CA . GLY A 1 191 ? 16.363 -12.607 -63.118 1.00 50.16 191 GLY A CA 1
ATOM 1575 C C . GLY A 1 191 ? 14.922 -12.813 -63.571 1.00 50.16 191 GLY A C 1
ATOM 1576 O O . GLY A 1 191 ? 14.231 -11.857 -63.913 1.00 50.16 191 GLY A O 1
ATOM 1577 N N . SER A 1 192 ? 14.461 -14.062 -63.612 1.00 53.50 192 SER A N 1
ATOM 1578 C CA . SER A 1 192 ? 13.026 -14.314 -63.673 1.00 53.50 192 SER A CA 1
ATOM 1579 C C . SER A 1 192 ? 12.376 -13.606 -62.484 1.00 53.50 192 SER A C 1
ATOM 1581 O O . SER A 1 192 ? 12.867 -13.726 -61.360 1.00 53.50 192 SER A O 1
ATOM 1583 N N . ASP A 1 193 ? 11.310 -12.847 -62.744 1.00 54.59 193 ASP A N 1
ATOM 1584 C CA . ASP A 1 193 ? 10.392 -12.302 -61.737 1.00 54.59 193 ASP A CA 1
ATOM 1585 C C . ASP A 1 193 ? 9.666 -13.467 -61.030 1.00 54.59 193 ASP A C 1
ATOM 1587 O O . ASP A 1 193 ? 8.455 -13.640 -61.145 1.00 54.59 193 ASP A O 1
ATOM 1591 N N . ASP A 1 194 ? 10.417 -14.305 -60.317 1.00 49.09 194 ASP A N 1
ATOM 1592 C CA . ASP A 1 194 ? 9.888 -15.256 -59.348 1.00 49.09 194 ASP A CA 1
ATOM 1593 C C . ASP A 1 194 ? 9.684 -14.489 -58.031 1.00 49.09 194 ASP A C 1
ATOM 1595 O O . ASP A 1 194 ? 10.406 -14.638 -57.042 1.00 49.09 194 ASP A O 1
ATOM 1599 N N . GLU A 1 195 ? 8.693 -13.597 -58.050 1.00 56.16 195 GLU A N 1
ATOM 1600 C CA . GLU A 1 195 ? 8.022 -13.104 -56.851 1.00 56.16 195 GLU A CA 1
ATOM 1601 C C . GLU A 1 195 ? 7.223 -14.261 -56.229 1.00 56.16 195 GLU A C 1
ATOM 1603 O O . GLU A 1 195 ? 6.013 -14.278 -56.374 1.00 56.16 195 GLU A O 1
ATOM 1608 N N . ASP A 1 196 ? 7.862 -15.247 -55.584 1.00 53.59 196 ASP A N 1
ATOM 1609 C CA . ASP A 1 196 ? 7.113 -16.275 -54.825 1.00 53.59 196 ASP A CA 1
ATOM 1610 C C . ASP A 1 196 ? 7.897 -17.004 -53.702 1.00 53.59 196 ASP A C 1
ATOM 1612 O O . ASP A 1 196 ? 7.384 -17.957 -53.127 1.00 53.59 196 ASP A O 1
ATOM 1616 N N . ASP A 1 197 ? 9.087 -16.538 -53.287 1.00 50.91 197 ASP A N 1
ATOM 1617 C CA . ASP A 1 197 ? 9.881 -17.187 -52.212 1.00 50.91 197 ASP A CA 1
ATOM 1618 C C . ASP A 1 197 ? 10.205 -16.254 -51.017 1.00 50.91 197 ASP A C 1
ATOM 1620 O O . ASP A 1 197 ? 11.315 -16.246 -50.478 1.00 50.91 197 ASP A O 1
ATOM 1624 N N . ALA A 1 198 ? 9.240 -15.438 -50.570 1.00 48.00 198 ALA A N 1
ATOM 1625 C CA . ALA A 1 198 ? 9.401 -14.574 -49.385 1.00 48.00 198 ALA A CA 1
ATOM 1626 C C . ALA A 1 198 ? 8.316 -14.727 -48.297 1.00 48.00 198 ALA A C 1
ATOM 1628 O O . ALA A 1 198 ? 8.277 -13.919 -47.369 1.00 48.00 198 ALA A O 1
ATOM 1629 N N . GLU A 1 199 ? 7.471 -15.761 -48.355 1.00 51.75 199 GLU A N 1
ATOM 1630 C CA . GLU A 1 199 ? 6.426 -16.004 -47.338 1.00 51.75 199 GLU A CA 1
ATOM 1631 C C . GLU A 1 199 ? 6.811 -17.060 -46.273 1.00 51.75 199 GLU A C 1
ATOM 1633 O O . GLU A 1 199 ? 6.097 -17.212 -45.288 1.00 51.75 199 GLU A O 1
ATOM 1638 N N . ASP A 1 200 ? 7.980 -17.711 -46.363 1.00 48.69 200 ASP A N 1
ATOM 1639 C CA . ASP A 1 200 ? 8.350 -18.833 -45.468 1.00 48.69 200 ASP A CA 1
ATOM 1640 C C . ASP A 1 200 ? 9.377 -18.498 -44.357 1.00 48.69 200 ASP A C 1
ATOM 1642 O O . ASP A 1 200 ? 10.013 -19.382 -43.781 1.00 48.69 200 ASP A O 1
ATOM 1646 N N . LEU A 1 201 ? 9.535 -17.220 -43.983 1.00 48.50 201 LEU A N 1
ATOM 1647 C CA . LEU A 1 201 ? 10.409 -16.795 -42.866 1.00 48.50 201 LEU A CA 1
ATOM 1648 C C . LEU A 1 201 ? 9.668 -16.333 -41.599 1.00 48.50 201 LEU A C 1
ATOM 1650 O O . LEU A 1 201 ? 10.252 -15.656 -40.751 1.00 48.50 201 LEU A O 1
ATOM 1654 N N . ILE A 1 202 ? 8.417 -16.758 -41.408 1.00 51.19 202 ILE A N 1
ATOM 1655 C CA . ILE A 1 202 ? 7.736 -16.681 -40.103 1.00 51.19 202 ILE A CA 1
ATOM 1656 C C . ILE A 1 202 ? 7.592 -18.101 -39.541 1.00 51.19 202 ILE A C 1
ATOM 1658 O O . ILE A 1 202 ? 6.503 -18.614 -39.314 1.00 51.19 202 ILE A O 1
ATOM 1662 N N . GLY A 1 203 ? 8.739 -18.751 -39.338 1.00 41.75 203 GLY A N 1
ATOM 1663 C CA . GLY A 1 203 ? 8.852 -19.968 -38.545 1.00 41.75 203 GLY A CA 1
ATOM 1664 C C . GLY A 1 203 ? 8.941 -19.616 -37.063 1.00 41.75 203 GLY A C 1
ATOM 1665 O O . GLY A 1 203 ? 9.968 -19.127 -36.602 1.00 41.75 203 GLY A O 1
ATOM 1666 N N . GLU A 1 204 ? 7.829 -19.827 -36.365 1.00 53.25 204 GLU A N 1
ATOM 1667 C CA . GLU A 1 204 ? 7.675 -20.134 -34.937 1.00 53.25 204 GLU A CA 1
ATOM 1668 C C . GLU A 1 204 ? 8.981 -20.201 -34.112 1.00 53.25 204 GLU A C 1
ATOM 1670 O O . GLU A 1 204 ? 9.621 -21.247 -34.018 1.00 53.25 204 GLU A O 1
ATOM 1675 N N . ASP A 1 205 ? 9.333 -19.109 -33.423 1.00 46.06 205 ASP A N 1
ATOM 1676 C CA . ASP A 1 205 ? 10.296 -19.142 -32.311 1.00 46.06 205 ASP A CA 1
ATOM 1677 C C . ASP A 1 205 ? 9.536 -19.111 -30.971 1.00 46.06 205 ASP A C 1
ATOM 1679 O O . ASP A 1 205 ? 9.643 -18.192 -30.156 1.00 46.06 205 ASP A O 1
ATOM 1683 N N . GLU A 1 206 ? 8.719 -20.145 -30.742 1.00 55.06 206 GLU A N 1
ATOM 1684 C CA . GLU A 1 206 ? 8.219 -20.514 -29.413 1.00 55.06 206 GLU A CA 1
ATOM 1685 C C . GLU A 1 206 ? 9.353 -21.153 -28.592 1.00 55.06 206 GLU A C 1
ATOM 1687 O O . GLU A 1 206 ? 9.336 -22.347 -28.282 1.00 55.06 206 GLU A O 1
ATOM 1692 N N . ARG A 1 207 ? 10.391 -20.387 -28.228 1.00 56.84 207 ARG A N 1
ATOM 1693 C CA . ARG A 1 207 ? 11.413 -20.905 -27.300 1.00 56.84 207 ARG A CA 1
ATOM 1694 C C . ARG A 1 207 ? 12.196 -19.860 -26.519 1.00 56.84 207 ARG A C 1
ATOM 1696 O O . ARG A 1 207 ? 13.410 -19.955 -26.399 1.00 56.84 207 ARG A O 1
ATOM 1703 N N . TRP A 1 208 ? 11.499 -18.957 -25.838 1.00 48.56 208 TRP A N 1
ATOM 1704 C CA . TRP A 1 208 ? 12.092 -18.231 -24.707 1.00 48.56 208 TRP A CA 1
ATOM 1705 C C . TRP A 1 208 ? 11.224 -18.350 -23.458 1.00 48.56 208 TRP A C 1
ATOM 1707 O O . TRP A 1 208 ? 10.714 -17.380 -22.906 1.00 48.56 208 TRP A O 1
ATOM 1717 N N . GLY A 1 209 ? 11.107 -19.590 -22.978 1.00 49.00 209 GLY A N 1
ATOM 1718 C CA . GLY A 1 209 ? 10.790 -19.879 -21.584 1.00 49.00 209 GLY A CA 1
ATOM 1719 C C . GLY A 1 209 ? 11.945 -19.437 -20.688 1.00 49.00 209 GLY A C 1
ATOM 1720 O O . GLY A 1 209 ? 12.754 -20.255 -20.255 1.00 49.00 209 GLY A O 1
ATOM 1721 N N . HIS A 1 210 ? 12.033 -18.137 -20.411 1.00 44.97 210 HIS A N 1
ATOM 1722 C CA . HIS A 1 210 ? 12.850 -17.638 -19.316 1.00 44.97 210 HIS A CA 1
ATOM 1723 C C . HIS A 1 210 ? 12.073 -17.778 -18.010 1.00 44.97 210 HIS A C 1
ATOM 1725 O O . HIS A 1 210 ? 11.254 -16.944 -17.633 1.00 44.97 210 HIS A O 1
ATOM 1731 N N . LYS A 1 211 ? 12.379 -18.888 -17.337 1.00 51.53 211 LYS A N 1
ATOM 1732 C CA . LYS A 1 211 ? 12.310 -19.078 -15.892 1.00 51.53 211 LYS A CA 1
ATOM 1733 C C . LYS A 1 211 ? 13.018 -17.894 -15.217 1.00 51.53 211 LYS A C 1
ATOM 1735 O O . LYS A 1 211 ? 14.239 -17.897 -15.103 1.00 51.53 211 LYS A O 1
ATOM 1740 N N . TRP A 1 212 ? 12.264 -16.872 -14.826 1.00 47.84 212 TRP A N 1
ATOM 1741 C CA . TRP A 1 212 ? 12.727 -15.915 -13.828 1.00 47.84 212 TRP A CA 1
ATOM 1742 C C . TRP A 1 212 ? 12.395 -16.515 -12.474 1.00 47.84 212 TRP A C 1
ATOM 1744 O O . TRP A 1 212 ? 11.233 -16.748 -12.144 1.00 47.84 212 TRP A O 1
ATOM 1754 N N . GLU A 1 213 ? 13.454 -16.877 -11.768 1.00 50.16 213 GLU A N 1
ATOM 1755 C CA . GLU A 1 213 ? 13.412 -17.383 -10.410 1.00 50.16 213 GLU A CA 1
ATOM 1756 C C . GLU A 1 213 ? 12.788 -16.319 -9.507 1.00 50.16 213 GLU A C 1
ATOM 1758 O O . GLU A 1 213 ? 13.156 -15.143 -9.527 1.00 50.16 213 GLU A O 1
ATOM 1763 N N . ALA A 1 214 ? 11.763 -16.757 -8.784 1.00 50.91 214 ALA A N 1
ATOM 1764 C CA . ALA A 1 214 ? 11.143 -16.028 -7.704 1.00 50.91 214 ALA A CA 1
ATOM 1765 C C . ALA A 1 214 ? 12.089 -16.086 -6.503 1.00 50.91 214 ALA A C 1
ATOM 1767 O O . ALA A 1 214 ? 11.951 -16.965 -5.666 1.00 50.91 214 ALA A O 1
ATOM 1768 N N . ASP A 1 215 ? 13.034 -15.153 -6.443 1.00 55.25 215 ASP A N 1
ATOM 1769 C CA . ASP A 1 215 ? 13.759 -14.831 -5.217 1.00 55.25 215 ASP A CA 1
ATOM 1770 C C . ASP A 1 215 ? 13.380 -13.405 -4.822 1.00 55.25 215 ASP A C 1
ATOM 1772 O O . ASP A 1 215 ? 13.969 -12.425 -5.274 1.00 55.25 215 ASP A O 1
ATOM 1776 N N . ASN A 1 216 ? 12.304 -13.309 -4.048 1.00 48.34 216 ASN A N 1
ATOM 1777 C CA . ASN A 1 216 ? 12.054 -12.251 -3.072 1.00 48.34 216 ASN A CA 1
ATOM 1778 C C . ASN A 1 216 ? 10.885 -12.714 -2.193 1.00 48.34 216 ASN A C 1
ATOM 1780 O O . ASN A 1 216 ? 9.781 -12.173 -2.247 1.00 48.34 216 ASN A O 1
ATOM 1784 N N . GLU A 1 217 ? 11.130 -13.763 -1.407 1.00 48.69 217 GLU A N 1
ATOM 1785 C CA . GLU A 1 217 ? 10.411 -13.931 -0.147 1.00 48.69 217 GLU A CA 1
ATOM 1786 C C . GLU A 1 217 ? 11.003 -12.936 0.868 1.00 48.69 217 GLU A C 1
ATOM 1788 O O . GLU A 1 217 ? 12.225 -12.885 1.028 1.00 48.69 217 GLU A O 1
ATOM 1793 N N . PRO A 1 218 ? 10.180 -12.119 1.543 1.00 49.56 218 PRO A N 1
ATOM 1794 C CA . PRO A 1 218 ? 10.616 -11.390 2.721 1.00 49.56 218 PRO A CA 1
ATOM 1795 C C . PRO A 1 218 ? 10.709 -12.369 3.899 1.00 49.56 218 PRO A C 1
ATOM 1797 O O . PRO A 1 218 ? 9.721 -13.011 4.255 1.00 49.56 218 PRO A O 1
ATOM 1800 N N . GLU A 1 219 ? 11.888 -12.477 4.513 1.00 51.72 219 GLU A N 1
ATOM 1801 C CA . GLU A 1 219 ? 12.048 -13.162 5.797 1.00 51.72 219 GLU A CA 1
ATOM 1802 C C . GLU A 1 219 ? 11.264 -12.402 6.879 1.00 51.72 219 GLU A C 1
ATOM 1804 O O . GLU A 1 219 ? 11.715 -11.393 7.422 1.00 51.72 219 GLU A O 1
ATOM 1809 N N . ASP A 1 220 ? 10.068 -12.902 7.178 1.00 46.19 220 ASP A N 1
ATOM 1810 C CA . ASP A 1 220 ? 9.372 -12.680 8.437 1.00 46.19 220 ASP A CA 1
ATOM 1811 C C . ASP A 1 220 ? 9.872 -13.729 9.441 1.00 46.19 220 ASP A C 1
ATOM 1813 O O . ASP A 1 220 ? 9.563 -14.919 9.344 1.00 46.19 220 ASP A O 1
ATOM 1817 N N . ALA A 1 221 ? 10.693 -13.294 10.395 1.00 48.12 221 ALA A N 1
ATOM 1818 C CA . ALA A 1 221 ? 11.045 -14.073 11.573 1.00 48.12 221 ALA A CA 1
ATOM 1819 C C . ALA A 1 221 ? 10.723 -13.241 12.815 1.00 48.12 221 ALA A C 1
ATOM 1821 O O . ALA A 1 221 ? 11.478 -12.365 13.243 1.00 48.12 221 ALA A O 1
ATOM 1822 N N . GLY A 1 222 ? 9.554 -13.532 13.377 1.00 40.44 222 GLY A N 1
ATOM 1823 C CA . GLY A 1 222 ? 9.082 -12.977 14.629 1.00 40.44 222 GLY A CA 1
ATOM 1824 C C . GLY A 1 222 ? 9.916 -13.364 15.856 1.00 40.44 222 GLY A C 1
ATOM 1825 O O . GLY A 1 222 ? 10.570 -14.399 15.931 1.00 40.44 222 GLY A O 1
ATOM 1826 N N . THR A 1 223 ? 9.779 -12.495 16.857 1.00 38.69 223 THR A N 1
ATOM 1827 C CA . THR A 1 223 ? 9.576 -12.799 18.283 1.00 38.69 223 THR A CA 1
ATOM 1828 C C . THR A 1 223 ? 10.532 -13.755 19.018 1.00 38.69 223 THR A C 1
ATOM 1830 O O . THR A 1 223 ? 10.393 -14.970 18.970 1.00 38.69 223 THR A O 1
ATOM 1833 N N . ASN A 1 224 ? 11.314 -13.127 19.906 1.00 38.81 224 ASN A N 1
ATOM 1834 C CA . ASN A 1 224 ? 11.299 -13.317 21.366 1.00 38.81 224 ASN A CA 1
ATOM 1835 C C . ASN A 1 224 ? 11.833 -14.643 21.959 1.00 38.81 224 ASN A C 1
ATOM 1837 O O . ASN A 1 224 ? 11.137 -15.652 21.971 1.00 38.81 224 ASN A O 1
ATOM 1841 N N . SER A 1 225 ? 12.987 -14.575 22.638 1.00 39.09 225 SER A N 1
ATOM 1842 C CA .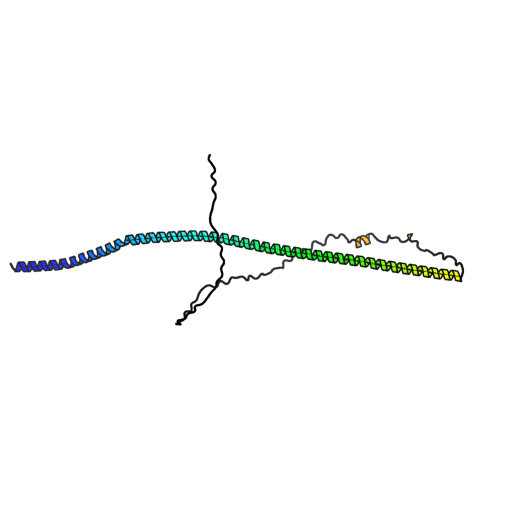 SER A 1 225 ? 13.241 -15.372 23.850 1.00 39.09 225 SER A CA 1
ATOM 1843 C C . SER A 1 225 ? 14.360 -14.775 24.711 1.00 39.09 225 SER A C 1
ATOM 1845 O O . SER A 1 225 ? 15.509 -14.662 24.288 1.00 39.09 225 SER A O 1
ATOM 1847 N N . GLU A 1 226 ? 13.955 -14.414 25.923 1.00 40.78 226 GLU A N 1
ATOM 1848 C CA . GLU A 1 226 ? 14.683 -14.232 27.179 1.00 40.78 226 GLU A CA 1
ATOM 1849 C C . GLU A 1 226 ? 16.119 -14.781 27.278 1.00 40.78 226 GLU A C 1
ATOM 1851 O O . GLU A 1 226 ? 16.386 -15.961 27.052 1.00 40.78 226 GLU A O 1
ATOM 1856 N N . SER A 1 227 ? 17.006 -13.958 27.844 1.00 41.91 227 SER A N 1
ATOM 1857 C CA . SER A 1 227 ? 18.024 -14.449 28.776 1.00 41.91 227 SER A CA 1
ATOM 1858 C C . SER A 1 227 ? 18.305 -13.403 29.857 1.00 41.91 227 SER A C 1
ATOM 1860 O O . SER A 1 227 ? 19.013 -12.421 29.632 1.00 41.91 227 SER A O 1
ATOM 1862 N N . GLU A 1 228 ? 17.745 -13.628 31.044 1.00 43.03 228 GLU A N 1
ATOM 1863 C CA . GLU A 1 228 ? 18.229 -13.058 32.298 1.00 43.03 228 GLU A CA 1
ATOM 1864 C C . GLU A 1 228 ? 19.635 -13.598 32.611 1.00 43.03 228 GLU A C 1
ATOM 1866 O O . GLU A 1 228 ? 19.829 -14.815 32.634 1.00 43.03 228 GLU A O 1
ATOM 1871 N N . LYS A 1 229 ? 20.592 -12.720 32.954 1.00 43.34 229 LYS A N 1
ATOM 1872 C CA . LYS A 1 229 ? 21.503 -12.969 34.087 1.00 43.34 229 LYS A CA 1
ATOM 1873 C C . LYS A 1 229 ? 22.314 -11.745 34.538 1.00 43.34 229 LYS A C 1
ATOM 1875 O O . LYS A 1 229 ? 23.162 -11.236 33.822 1.00 43.34 229 LYS A O 1
ATOM 1880 N N . GLU A 1 230 ? 22.059 -11.399 35.800 1.00 37.94 230 GLU A N 1
ATOM 1881 C CA . GLU A 1 230 ? 23.003 -11.023 36.867 1.00 37.94 230 GLU A CA 1
ATOM 1882 C C . GLU A 1 230 ? 23.884 -9.755 36.782 1.00 37.94 230 GLU A C 1
ATOM 1884 O O . GLU A 1 230 ? 24.917 -9.706 36.131 1.00 37.94 230 GLU A O 1
ATOM 1889 N N . LYS A 1 231 ? 23.514 -8.808 37.665 1.00 43.44 231 LYS A N 1
ATOM 1890 C CA . LYS A 1 231 ? 24.324 -8.166 38.727 1.00 43.44 231 LYS A CA 1
ATOM 1891 C C . LYS A 1 231 ? 25.753 -7.697 38.400 1.00 43.44 231 LYS A C 1
ATOM 1893 O O . LYS A 1 231 ? 26.687 -8.489 38.355 1.00 43.44 231 LYS A O 1
ATOM 1898 N N . GLY A 1 232 ? 25.947 -6.381 38.508 1.00 34.31 232 GLY A N 1
ATOM 1899 C CA . GLY A 1 232 ? 27.244 -5.764 38.796 1.00 34.31 232 GLY A CA 1
ATOM 1900 C C . GLY A 1 232 ? 27.098 -4.307 39.233 1.00 34.31 232 GLY A C 1
ATOM 1901 O O . GLY A 1 232 ? 26.715 -3.462 38.440 1.00 34.31 232 GLY A O 1
ATOM 1902 N N . SER A 1 233 ? 27.366 -4.051 40.512 1.00 40.53 233 SER A N 1
ATOM 1903 C CA . SER A 1 233 ? 27.469 -2.743 41.173 1.00 40.53 233 SER A CA 1
ATOM 1904 C C . SER A 1 233 ? 28.778 -2.031 40.816 1.00 40.53 233 SER A C 1
ATOM 1906 O O . SER A 1 233 ? 29.806 -2.704 40.785 1.00 40.53 233 SER A O 1
ATOM 1908 N N . ASN A 1 234 ? 28.721 -0.704 40.640 1.00 39.50 234 ASN A N 1
ATOM 1909 C CA . ASN A 1 234 ? 29.680 0.358 41.033 1.00 39.50 234 ASN A CA 1
ATOM 1910 C C . ASN A 1 234 ? 29.542 1.522 40.036 1.00 39.50 234 ASN A C 1
ATOM 1912 O O . ASN A 1 234 ? 29.599 1.302 38.834 1.00 39.50 234 ASN A O 1
ATOM 1916 N N . ASP A 1 235 ? 29.099 2.710 40.435 1.00 38.81 235 ASP A N 1
ATOM 1917 C CA . ASP A 1 235 ? 29.725 3.723 41.302 1.00 38.81 235 ASP A CA 1
ATOM 1918 C C . ASP A 1 235 ? 30.749 4.605 40.563 1.00 38.81 235 ASP A C 1
ATOM 1920 O O . ASP A 1 235 ? 31.754 4.127 40.043 1.00 38.81 235 ASP A O 1
ATOM 1924 N N . SER A 1 236 ? 30.442 5.904 40.631 1.00 44.22 236 SER A N 1
ATOM 1925 C CA . SER A 1 236 ? 31.304 7.087 40.580 1.00 44.22 236 SER A CA 1
ATOM 1926 C C . SER A 1 236 ? 31.981 7.570 39.282 1.00 44.22 236 SER A C 1
ATOM 1928 O O . SER A 1 236 ? 32.548 6.811 38.506 1.00 44.22 236 SER A O 1
ATOM 1930 N N . GLU A 1 237 ? 31.975 8.909 39.212 1.00 40.94 237 GLU A N 1
ATOM 1931 C CA . GLU A 1 237 ? 32.890 9.853 38.550 1.00 40.94 237 GLU A CA 1
ATOM 1932 C C . GLU A 1 237 ? 32.456 10.499 37.223 1.00 40.94 237 GLU A C 1
ATOM 1934 O O . GLU A 1 237 ? 32.544 9.941 36.135 1.00 40.94 237 GLU A O 1
ATOM 1939 N N . ASP A 1 238 ? 31.960 11.732 37.386 1.00 43.50 238 ASP A N 1
ATOM 1940 C CA . ASP A 1 238 ? 32.645 12.961 36.961 1.00 43.50 238 ASP A CA 1
ATOM 1941 C C . ASP A 1 238 ? 33.310 12.952 35.582 1.00 43.50 238 ASP A C 1
ATOM 1943 O O . ASP A 1 238 ? 34.353 12.340 35.357 1.00 43.50 238 ASP A O 1
ATOM 1947 N N . THR A 1 239 ? 32.768 13.771 34.683 1.00 43.66 239 THR A N 1
ATOM 1948 C CA . THR A 1 239 ? 33.593 14.572 33.773 1.00 43.66 239 THR A CA 1
ATOM 1949 C C . THR A 1 239 ? 32.776 15.749 33.255 1.00 43.66 239 THR A C 1
ATOM 1951 O O . THR A 1 239 ? 31.879 15.615 32.422 1.00 43.66 239 THR A O 1
ATOM 1954 N N . GLU A 1 240 ? 33.085 16.918 33.810 1.00 44.12 240 GLU A N 1
ATOM 1955 C CA . GLU A 1 240 ? 32.960 18.200 33.130 1.00 44.12 240 GLU A CA 1
ATOM 1956 C C . GLU A 1 240 ? 33.849 18.177 31.874 1.00 44.12 240 GLU A C 1
ATOM 1958 O O . GLU A 1 240 ? 34.962 17.662 31.931 1.00 44.12 240 GLU A O 1
ATOM 1963 N N . GLU A 1 241 ? 33.360 18.696 30.746 1.00 43.25 241 GLU A N 1
ATOM 1964 C CA . GLU A 1 241 ? 33.950 19.849 30.046 1.00 43.25 241 GLU A CA 1
ATOM 1965 C C . GLU A 1 241 ? 33.431 19.992 28.601 1.00 43.25 241 GLU A C 1
ATOM 1967 O O . GLU A 1 241 ? 33.434 19.064 27.799 1.00 43.25 241 GLU A O 1
ATOM 1972 N N . GLU A 1 242 ? 33.027 21.236 28.336 1.00 43.56 242 GLU A N 1
ATOM 1973 C CA . GLU A 1 242 ? 33.296 22.045 27.143 1.00 43.56 242 GLU A CA 1
ATOM 1974 C C . GLU A 1 242 ? 32.572 21.813 25.800 1.00 43.56 242 GLU A C 1
ATOM 1976 O O . GLU A 1 242 ? 32.701 20.815 25.101 1.00 43.56 242 GLU A O 1
ATOM 1981 N N . GLU A 1 243 ? 31.880 22.903 25.443 1.00 41.94 243 GLU A N 1
ATOM 1982 C CA . GLU A 1 243 ? 31.882 23.589 24.149 1.00 41.94 243 GLU A CA 1
ATOM 1983 C C . GLU A 1 243 ? 31.437 22.823 22.893 1.00 41.94 243 GLU A C 1
ATOM 1985 O O . GLU A 1 243 ? 32.211 22.131 22.243 1.00 41.94 243 GLU A O 1
ATOM 1990 N N . ASP A 1 244 ? 30.243 23.173 22.395 1.00 46.78 244 ASP A N 1
ATOM 1991 C CA . ASP A 1 244 ? 30.186 23.581 20.991 1.00 46.78 244 ASP A CA 1
ATOM 1992 C C . ASP A 1 244 ? 29.201 24.734 20.759 1.00 46.78 244 ASP A C 1
ATOM 1994 O O . ASP A 1 244 ? 28.102 24.826 21.315 1.00 46.78 244 ASP A O 1
ATOM 1998 N N . LYS A 1 245 ? 29.676 25.664 19.944 1.00 46.56 245 LYS A N 1
ATOM 1999 C CA . LYS A 1 245 ? 29.237 27.035 19.762 1.00 46.56 245 LYS A CA 1
ATOM 2000 C C . LYS A 1 245 ? 29.112 27.239 18.264 1.00 46.56 245 LYS A C 1
ATOM 2002 O O . LYS A 1 245 ? 30.069 27.670 17.639 1.00 46.56 245 LYS A O 1
ATOM 2007 N N . HIS A 1 246 ? 27.926 27.045 17.691 1.00 52.88 246 HIS A N 1
ATOM 2008 C CA . HIS A 1 246 ? 27.629 27.619 16.379 1.00 52.88 246 HIS A CA 1
ATOM 2009 C C . HIS A 1 246 ? 26.223 28.215 16.292 1.00 52.88 246 HIS A C 1
ATOM 2011 O O . HIS A 1 246 ? 25.194 27.551 16.360 1.00 52.88 246 HIS A O 1
ATOM 2017 N N . GLN A 1 247 ? 26.252 29.538 16.142 1.00 40.91 247 GLN A N 1
ATOM 2018 C CA . GLN A 1 247 ? 25.182 30.442 15.756 1.00 40.91 247 GLN A CA 1
ATOM 2019 C C . GLN A 1 247 ? 24.594 30.092 14.384 1.00 40.91 247 GLN A C 1
ATOM 2021 O O . GLN A 1 247 ? 25.339 29.878 13.431 1.00 40.91 247 GLN A O 1
ATOM 2026 N N . ALA A 1 248 ? 23.279 30.259 14.248 1.00 45.03 248 ALA A N 1
ATOM 2027 C CA . ALA A 1 248 ? 22.697 30.955 13.102 1.00 45.03 248 ALA A CA 1
ATOM 2028 C C . ALA A 1 248 ? 21.378 31.631 13.533 1.00 45.03 248 ALA A C 1
ATOM 2030 O O . ALA A 1 248 ? 20.503 30.955 14.077 1.00 45.03 248 ALA A O 1
ATOM 2031 N N . PRO A 1 249 ? 21.223 32.951 13.326 1.00 57.72 249 PRO A N 1
ATOM 2032 C CA . PRO A 1 249 ? 19.995 33.673 13.621 1.00 57.72 249 PRO A CA 1
ATOM 2033 C C . PRO A 1 249 ? 19.097 33.727 12.377 1.00 57.72 249 PRO A C 1
ATOM 2035 O O . PRO A 1 249 ? 19.579 33.871 11.256 1.00 57.72 249 PRO A O 1
ATOM 2038 N N . SER A 1 250 ? 17.780 33.706 12.564 1.00 49.19 250 SER A N 1
ATOM 2039 C CA . SER A 1 250 ? 16.877 34.357 11.614 1.00 49.19 250 SER A CA 1
ATOM 2040 C C . SER A 1 250 ? 15.706 34.950 12.376 1.00 49.19 250 SER A C 1
ATOM 2042 O O . SER A 1 250 ? 14.678 34.317 12.604 1.00 49.19 250 SER A O 1
ATOM 2044 N N . GLU A 1 251 ? 15.904 36.202 12.765 1.00 51.78 251 GLU A N 1
ATOM 2045 C CA . GLU A 1 251 ? 14.848 37.135 13.116 1.00 51.78 251 GLU A CA 1
ATOM 2046 C C . GLU A 1 251 ? 13.879 37.282 11.935 1.00 51.78 251 GLU A C 1
ATOM 2048 O O . GLU A 1 251 ? 14.285 37.401 10.777 1.00 51.78 251 GLU A O 1
ATOM 2053 N N . ARG A 1 252 ? 12.581 37.300 12.230 1.00 54.53 252 ARG A N 1
ATOM 2054 C CA . ARG A 1 252 ? 11.549 37.787 11.318 1.00 54.53 252 ARG A CA 1
ATOM 2055 C C . ARG A 1 252 ? 10.838 38.920 12.057 1.00 54.53 252 ARG A C 1
ATOM 2057 O O . ARG A 1 252 ? 10.226 38.637 13.088 1.00 54.53 252 ARG A O 1
ATOM 2064 N N . PRO A 1 253 ? 10.948 40.183 11.617 1.00 57.66 253 PRO A N 1
ATOM 2065 C CA . PRO A 1 253 ? 10.260 41.272 12.283 1.00 57.66 253 PRO A CA 1
ATOM 2066 C C . PRO A 1 253 ? 8.783 41.323 11.884 1.00 57.66 253 PRO A C 1
ATOM 2068 O O . PRO A 1 253 ? 8.363 40.839 10.830 1.00 57.66 253 PRO A O 1
ATOM 2071 N N . ALA A 1 254 ? 8.025 41.904 12.805 1.00 49.84 254 ALA A N 1
ATOM 2072 C CA . ALA A 1 254 ? 6.594 42.138 12.790 1.00 49.84 254 ALA A CA 1
ATOM 2073 C C . ALA A 1 254 ? 6.231 43.531 12.237 1.00 49.84 254 ALA A C 1
ATOM 2075 O O . ALA A 1 254 ? 7.106 44.381 12.090 1.00 49.84 254 ALA A O 1
ATOM 2076 N N . ALA A 1 255 ? 4.911 43.736 12.105 1.00 46.41 255 ALA A N 1
ATOM 2077 C CA . ALA A 1 255 ? 4.165 44.998 11.960 1.00 46.41 255 ALA A CA 1
ATOM 2078 C C . ALA A 1 255 ? 4.305 45.694 10.594 1.00 46.41 255 ALA A C 1
ATOM 2080 O O . ALA A 1 255 ? 5.401 45.839 10.074 1.00 46.41 255 ALA A O 1
ATOM 2081 N N . GLY A 1 256 ? 3.200 45.984 9.900 1.00 43.06 256 GLY A N 1
ATOM 2082 C CA . GLY A 1 256 ? 2.305 47.131 10.160 1.00 43.06 256 GLY A CA 1
ATOM 2083 C C . GLY A 1 256 ? 2.669 48.190 9.104 1.00 43.06 256 GLY A C 1
ATOM 2084 O O . GLY A 1 256 ? 3.832 48.281 8.746 1.00 43.06 256 GLY A O 1
ATOM 2085 N N . GLU A 1 257 ? 1.812 48.958 8.455 1.00 50.56 257 GLU A N 1
ATOM 2086 C CA . GLU A 1 257 ? 0.426 49.392 8.588 1.00 50.56 257 GLU A CA 1
ATOM 2087 C C . GLU A 1 257 ? -0.050 49.671 7.140 1.00 50.56 257 GLU A C 1
ATOM 2089 O O . GLU A 1 257 ? 0.781 49.791 6.241 1.00 50.56 257 GLU A O 1
ATOM 2094 N N . ASP A 1 258 ? -1.355 49.716 6.877 1.00 54.12 258 ASP A N 1
ATOM 2095 C CA . ASP A 1 258 ? -1.967 50.938 6.334 1.00 54.12 258 ASP A CA 1
ATOM 2096 C C . ASP A 1 258 ? -3.464 50.748 6.068 1.00 54.12 258 ASP A C 1
ATOM 2098 O O . ASP A 1 258 ? -3.925 49.812 5.408 1.00 54.12 258 ASP A O 1
ATOM 2102 N N . ASP A 1 259 ? -4.197 51.683 6.667 1.00 51.81 259 ASP A N 1
ATOM 2103 C CA . ASP A 1 259 ? -5.562 52.086 6.380 1.00 51.81 259 ASP A CA 1
ATOM 2104 C C . ASP A 1 259 ? -5.819 52.224 4.874 1.00 51.81 259 ASP A C 1
ATOM 2106 O O . ASP A 1 259 ? -5.018 52.811 4.159 1.00 51.81 259 ASP A O 1
ATOM 2110 N N . GLU A 1 260 ? -7.024 51.864 4.427 1.00 62.19 260 GLU A N 1
ATOM 2111 C CA . GLU A 1 260 ? -7.799 52.825 3.644 1.00 62.19 260 GLU A CA 1
ATOM 2112 C C . GLU A 1 260 ? -9.302 52.539 3.728 1.00 62.19 260 GLU A C 1
ATOM 2114 O O . GLU A 1 260 ? -9.834 51.491 3.357 1.00 62.19 260 GLU A O 1
ATOM 2119 N N . GLN A 1 261 ? -9.989 53.543 4.259 1.00 57.47 261 GLN A N 1
ATOM 2120 C CA . GLN A 1 261 ? -11.424 53.731 4.214 1.00 57.47 261 GLN A CA 1
ATOM 2121 C C . GLN A 1 261 ? -11.903 53.764 2.756 1.00 57.47 261 GLN A C 1
ATOM 2123 O O . GLN A 1 261 ? -11.402 54.561 1.970 1.00 57.47 261 GLN A O 1
ATOM 2128 N N . SER A 1 262 ? -12.969 53.036 2.407 1.00 62.72 262 SER A N 1
ATOM 2129 C CA . SER A 1 262 ? -13.807 53.465 1.282 1.00 62.72 262 SER A CA 1
ATOM 2130 C C . SER A 1 262 ? -15.263 53.013 1.397 1.00 62.72 262 SER A C 1
ATOM 2132 O O . SER A 1 262 ? -15.633 51.880 1.125 1.00 62.72 262 SER A O 1
ATOM 2134 N N . THR A 1 263 ? -16.055 53.979 1.858 1.00 57.62 263 THR A N 1
ATOM 2135 C CA . THR A 1 263 ? -17.350 54.429 1.327 1.00 57.62 263 THR A CA 1
ATOM 2136 C C . THR A 1 263 ? -18.484 53.431 1.026 1.00 57.62 263 THR A C 1
ATOM 2138 O O . THR A 1 263 ? -18.468 52.657 0.082 1.00 57.62 263 THR A O 1
ATOM 2141 N N . ARG A 1 264 ? -19.564 53.604 1.809 1.00 59.44 264 ARG A N 1
ATOM 2142 C CA . ARG A 1 264 ? -20.964 53.817 1.377 1.00 59.44 264 ARG A CA 1
ATOM 2143 C C . ARG A 1 264 ? -21.309 53.434 -0.076 1.00 59.44 264 ARG A C 1
ATOM 2145 O O . ARG A 1 264 ? -20.958 54.182 -0.985 1.00 59.44 264 ARG A O 1
ATOM 2152 N N . GLN A 1 265 ? -22.236 52.490 -0.236 1.00 54.34 265 GLN A N 1
ATOM 2153 C CA . GLN A 1 265 ? -23.655 52.763 -0.534 1.00 54.34 265 GLN A CA 1
ATOM 2154 C C . GLN A 1 265 ? -24.510 51.524 -0.273 1.00 54.34 265 GLN A C 1
ATOM 2156 O O . GLN A 1 265 ? -24.026 50.409 -0.556 1.00 54.34 265 GLN A O 1
#